Protein AF-A0A8C1LGS7-F1 (afdb_monomer)

Mean predicted aligned error: 5.49 Å

Sequence (242 aa):
GRIIYFSNRLSDCSITEEGYKALSSALRSNPSHLIELDLTGNDPGPSGLKQLSDLLQDPNCQLKTLRFLGPAADEGCQYVTGIVGKNPLLLRELNLRGRKLGDTGVNQFAALLQDKHCTLNTLSLCECSITEKQCLILTSALKSNPSHLRELNLSCNELLGDSGVKNLSDLLMNTQFKLEKLHLCGCSITEKQCLILTSALKSSPSHLRELNLSWNKLLGDSGVNYLCDILKDSHCKLERLR

Secondary structure (DSSP, 8-state):
-------EE-TTS---HHHHHHHHHHHHHS--S--EEE-TTS--HHHHHHHHHHHHT-TT---SEEE-S-HHHHHHHHHHHHHHSS-GGG-SEEE-TT---HHHHHHHHHHHHHSTT---SEEE-TTS---HHHHHHHHHHHHHS-SS--EEE-TT-TT-HHHHHHHHHHHHT-TT----EEE-TTS---HHHHHHHHHHHHHTT----EEE-TT-TT-HHHHHHHHHHHHTSTT---SEE-

Radius of gyration: 21.36 Å; Cα contacts (8 Å, |Δi|>4): 475; chains: 1; bounding box: 46×45×68 Å

Organism: Cyprinus carpio (NCBI:txid7962)

Solvent-accessible surface area (backbone atoms only — not comparable to full-atom values): 12245 Å² total; per-residue (Å²): 130,87,80,76,79,72,75,50,66,52,47,64,62,77,40,38,31,69,51,35,39,51,50,38,52,51,46,67,76,41,67,45,93,52,39,53,40,33,38,28,77,40,42,38,53,77,65,12,43,47,44,44,55,56,42,76,70,36,90,71,48,55,60,78,41,79,40,52,57,58,73,59,27,42,53,8,43,52,55,49,20,73,75,70,77,46,68,60,66,80,36,49,63,48,77,46,59,63,43,77,48,58,73,68,43,46,52,27,44,22,35,25,42,38,32,86,71,46,55,39,30,32,42,31,46,25,42,22,69,44,32,32,72,52,38,43,50,45,39,53,16,42,65,70,39,25,79,44,40,31,34,42,30,44,21,44,15,59,47,24,57,69,67,15,46,47,39,51,21,58,40,52,45,34,88,64,33,51,38,29,32,43,33,40,30,35,21,62,43,31,35,71,48,40,48,49,42,44,51,27,55,69,74,29,91,47,53,38,27,32,45,30,52,39,75,25,85,49,22,60,70,66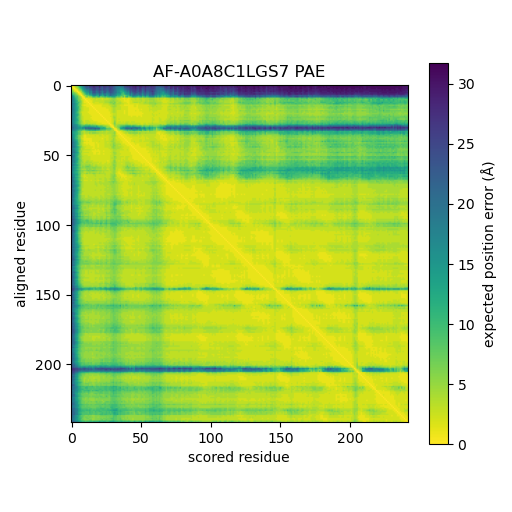,22,51,50,44,50,50,56,42,70,69,37,90,80,55,53,66,80,43,79,71

Nearest PDB structures (foldseek):
  4im6-assembly1_A  TM=9.070E-01  e=1.232E-08  Homo sapiens
  8ej4-assembly1_C  TM=6.583E-01  e=3.422E-09  Homo sapiens
  8sxn-assembly1_D  TM=6.252E-01  e=4.319E-09  Homo sapiens
  7pzc-assembly1_B  TM=6.553E-01  e=1.693E-07  Homo sapiens
  7pzc-assembly1_H  TM=6.553E-01  e=1.693E-07  Homo sapiens

pLDDT: mean 90.81, std 11.49, range [29.02, 98.75]

Structure (mmCIF, N/CA/C/O backbone):
data_AF-A0A8C1LGS7-F1
#
_entry.id   AF-A0A8C1LGS7-F1
#
loop_
_atom_site.group_PDB
_atom_site.id
_atom_site.type_symbol
_atom_site.label_atom_id
_atom_site.label_alt_id
_atom_site.label_comp_id
_atom_site.label_asym_id
_atom_site.label_entity_id
_atom_site.label_seq_id
_atom_site.pdbx_PDB_ins_code
_atom_site.Cartn_x
_atom_site.Cartn_y
_atom_site.Cartn_z
_atom_site.occupancy
_atom_site.B_iso_or_equiv
_atom_site.auth_seq_id
_atom_site.auth_comp_id
_atom_site.auth_asym_id
_atom_site.auth_atom_id
_atom_site.pdbx_PDB_model_num
ATOM 1 N N . GLY A 1 1 ? -16.717 24.439 41.606 1.00 35.16 1 GLY A N 1
ATOM 2 C CA . GLY A 1 1 ? -16.777 22.966 41.615 1.00 35.16 1 GLY A CA 1
ATOM 3 C C . GLY A 1 1 ? -15.565 22.439 40.886 1.00 35.16 1 GLY A C 1
ATOM 4 O O . GLY A 1 1 ? -15.268 22.946 39.814 1.00 35.16 1 GLY A O 1
ATOM 5 N N . ARG A 1 2 ? -14.818 21.505 41.484 1.00 29.02 2 ARG A N 1
ATOM 6 C CA . ARG A 1 2 ? -13.679 20.860 40.817 1.00 29.02 2 ARG A CA 1
ATOM 7 C C . ARG A 1 2 ? -14.221 20.016 39.664 1.00 29.02 2 ARG A C 1
ATOM 9 O O . ARG A 1 2 ? -14.885 19.017 39.914 1.00 29.02 2 ARG A O 1
ATOM 16 N N . ILE A 1 3 ? -13.956 20.428 38.428 1.00 33.25 3 ILE A N 1
ATOM 17 C CA . ILE A 1 3 ? -14.076 19.543 37.269 1.00 33.25 3 ILE A CA 1
ATOM 18 C C . ILE A 1 3 ? -12.948 18.526 37.434 1.00 33.25 3 ILE A C 1
ATOM 20 O O . ILE A 1 3 ? -11.780 18.837 37.211 1.00 33.25 3 ILE A O 1
ATOM 24 N N . ILE A 1 4 ? -13.282 17.345 37.948 1.00 33.09 4 ILE A N 1
ATOM 25 C CA . ILE A 1 4 ? -12.370 16.207 37.930 1.00 33.09 4 ILE A CA 1
ATOM 26 C C . ILE A 1 4 ? -12.349 15.746 36.476 1.00 33.09 4 ILE A C 1
ATOM 28 O O . ILE A 1 4 ? -13.318 15.164 35.993 1.00 33.09 4 ILE A O 1
ATOM 32 N N . TYR A 1 5 ? -11.267 16.053 35.765 1.00 34.47 5 TYR A N 1
ATOM 33 C CA . TYR A 1 5 ? -10.966 15.427 34.486 1.00 34.47 5 TYR A CA 1
ATOM 34 C C . TYR A 1 5 ? -10.680 13.949 34.764 1.00 34.47 5 TYR A C 1
ATOM 36 O O . TYR A 1 5 ? -9.538 13.564 35.012 1.00 34.47 5 TYR A O 1
ATOM 44 N N . PHE A 1 6 ? -11.711 13.105 34.755 1.00 42.31 6 PHE A N 1
ATOM 45 C CA . PHE A 1 6 ? -11.503 11.691 34.473 1.00 42.31 6 PHE A CA 1
ATOM 46 C C . PHE A 1 6 ? -11.071 11.613 33.011 1.00 42.31 6 PHE A C 1
ATOM 48 O O . PHE A 1 6 ? -11.884 11.464 32.105 1.00 42.31 6 PHE A O 1
ATOM 55 N N . SER A 1 7 ? -9.773 11.783 32.774 1.00 47.31 7 SER A N 1
ATOM 56 C CA . SER A 1 7 ? -9.132 11.299 31.561 1.00 47.31 7 SER A CA 1
ATOM 57 C C . SER A 1 7 ? -9.313 9.780 31.597 1.00 47.31 7 SER A C 1
ATOM 59 O O . SER A 1 7 ? -8.506 9.079 32.210 1.00 47.31 7 SER A O 1
ATOM 61 N N . ASN A 1 8 ? -10.412 9.279 31.023 1.00 61.41 8 ASN A N 1
ATOM 62 C CA . ASN A 1 8 ? -10.674 7.852 30.853 1.00 61.41 8 ASN A CA 1
ATOM 63 C C . ASN A 1 8 ? -9.717 7.327 29.780 1.00 61.41 8 ASN A C 1
ATOM 65 O O . ASN A 1 8 ? -10.073 7.132 28.620 1.00 61.41 8 ASN A O 1
ATOM 69 N N . ARG A 1 9 ? -8.454 7.191 30.184 1.00 74.56 9 ARG A N 1
ATOM 70 C CA . ARG A 1 9 ? -7.404 6.535 29.421 1.00 74.56 9 ARG A CA 1
ATOM 71 C C . ARG A 1 9 ? -7.560 5.053 29.654 1.00 74.56 9 ARG A C 1
ATOM 73 O O . ARG A 1 9 ? -7.211 4.542 30.712 1.00 74.56 9 ARG A O 1
ATOM 80 N N . LEU A 1 10 ? -8.101 4.394 28.648 1.00 88.12 10 LEU A N 1
ATOM 81 C CA . LEU A 1 10 ? -8.062 2.952 28.512 1.00 88.12 10 LEU A CA 1
ATOM 82 C C . LEU A 1 10 ? -6.993 2.565 27.476 1.00 88.12 10 LEU A C 1
ATOM 84 O O . LEU A 1 10 ? -7.127 1.553 26.792 1.00 88.12 10 LEU A O 1
ATOM 88 N N . SER A 1 11 ? -5.942 3.379 27.334 1.00 88.81 11 SER A N 1
ATOM 89 C CA . SER A 1 11 ? -4.820 3.118 26.434 1.00 88.81 11 SER A CA 1
ATOM 90 C C . SER A 1 11 ? -4.038 1.888 26.890 1.00 88.81 11 SER A C 1
ATOM 92 O O . SER A 1 11 ? -3.870 1.681 28.092 1.00 88.81 11 SER A O 1
ATOM 94 N N . ASP A 1 12 ? -3.574 1.078 25.939 1.00 89.69 12 ASP A N 1
ATOM 95 C CA . ASP A 1 12 ? -2.772 -0.131 26.187 1.00 89.69 12 ASP A CA 1
ATOM 96 C C . ASP A 1 12 ? -3.419 -1.121 27.184 1.00 89.69 12 ASP A C 1
ATOM 98 O O . ASP A 1 12 ? -2.746 -1.882 27.878 1.00 89.69 12 ASP A O 1
ATOM 102 N N . CYS A 1 13 ? -4.754 -1.147 27.249 1.00 92.88 13 CYS A N 1
ATOM 103 C CA . CYS A 1 13 ? -5.520 -1.986 28.176 1.00 92.88 13 CYS A CA 1
ATOM 104 C C . CYS A 1 13 ? -5.867 -3.373 27.609 1.00 92.88 13 CYS A C 1
ATOM 106 O O . CYS A 1 13 ? -6.723 -4.065 28.158 1.00 92.88 13 CYS A O 1
ATOM 108 N N . SER A 1 14 ? -5.225 -3.792 26.512 1.00 92.06 14 SER A N 1
ATOM 109 C CA . SER A 1 14 ? -5.524 -5.049 25.801 1.00 92.06 14 SER A CA 1
ATOM 110 C C . SER A 1 14 ? -6.998 -5.191 25.392 1.00 92.06 14 SER A C 1
ATOM 112 O O . SER A 1 14 ? -7.545 -6.293 25.351 1.00 92.06 14 SER A O 1
ATOM 114 N N . ILE A 1 15 ? -7.659 -4.070 25.092 1.00 92.81 15 ILE A N 1
ATOM 115 C CA . ILE A 1 15 ? -9.050 -4.059 24.638 1.00 92.81 15 ILE A CA 1
ATOM 116 C C . ILE A 1 15 ? -9.096 -4.622 23.219 1.00 92.81 15 ILE A C 1
ATOM 118 O O . ILE A 1 15 ? -8.421 -4.126 22.316 1.00 92.81 15 ILE A O 1
ATOM 122 N N . THR A 1 16 ? -9.900 -5.663 23.039 1.00 94.25 16 THR A N 1
ATOM 123 C CA . THR A 1 16 ? -10.129 -6.323 21.753 1.00 94.25 16 THR A CA 1
ATOM 124 C C . THR A 1 16 ? -11.386 -5.784 21.075 1.00 94.25 16 THR A C 1
ATOM 126 O O . THR A 1 16 ? -12.134 -4.990 21.652 1.00 94.25 16 THR A O 1
ATOM 129 N N . GLU A 1 17 ? -11.671 -6.282 19.872 1.00 95.25 17 GLU A N 1
ATOM 130 C CA . GLU A 1 17 ? -12.875 -5.963 19.107 1.00 95.25 17 GLU A CA 1
ATOM 131 C C . GLU A 1 17 ? -14.168 -6.013 19.944 1.00 95.25 17 GLU A C 1
ATOM 133 O O . GLU A 1 17 ? -14.991 -5.102 19.860 1.00 95.25 17 GLU A O 1
ATOM 138 N N . GLU A 1 18 ? -14.330 -7.020 20.807 1.00 96.62 18 GLU A N 1
ATOM 139 C CA . GLU A 1 18 ? -15.509 -7.151 21.676 1.00 96.62 18 GLU A CA 1
ATOM 140 C C . GLU A 1 18 ? -15.616 -6.022 22.708 1.00 96.62 18 GLU A C 1
ATOM 142 O O . GLU A 1 18 ? -16.707 -5.517 22.974 1.00 96.62 18 GLU A O 1
ATOM 147 N N . GLY A 1 19 ? -14.484 -5.562 23.244 1.00 94.94 19 GLY A N 1
ATOM 148 C CA . GLY A 1 19 ? -14.456 -4.422 24.155 1.00 94.94 19 GLY A CA 1
ATOM 149 C C . GLY A 1 19 ? -14.851 -3.117 23.460 1.00 94.94 19 GLY A C 1
ATOM 150 O O . GLY A 1 19 ? -15.631 -2.341 24.010 1.00 94.94 19 GLY A O 1
ATOM 151 N N . TYR A 1 20 ? -14.403 -2.904 22.220 1.00 93.19 20 TYR A N 1
ATOM 152 C CA . TYR A 1 20 ? -14.820 -1.750 21.415 1.00 93.19 20 TYR A CA 1
ATOM 153 C C . TYR A 1 20 ? -16.313 -1.777 21.067 1.00 93.19 20 TYR A C 1
ATOM 155 O O . TYR A 1 20 ? -16.967 -0.730 21.105 1.00 93.19 20 TYR A O 1
ATOM 163 N N . LYS A 1 21 ? -16.876 -2.957 20.777 1.00 94.81 21 LYS A N 1
ATOM 164 C CA . LYS A 1 21 ? -18.326 -3.128 20.587 1.00 94.81 21 LYS A CA 1
ATOM 165 C C . LYS A 1 21 ? -19.101 -2.796 21.858 1.00 94.81 21 LYS A C 1
ATOM 167 O O . LYS A 1 21 ? -20.058 -2.027 21.813 1.00 94.81 21 LYS A O 1
ATOM 172 N N . ALA A 1 22 ? -18.667 -3.334 22.998 1.00 94.00 22 ALA A N 1
ATOM 173 C CA . ALA A 1 22 ? -19.299 -3.080 24.288 1.00 94.00 22 ALA A CA 1
ATOM 174 C C . ALA A 1 22 ? -19.264 -1.585 24.650 1.00 94.00 22 ALA A C 1
ATOM 176 O O . ALA A 1 22 ? -20.296 -1.022 25.018 1.00 94.00 22 ALA A O 1
ATOM 177 N N . LEU A 1 23 ? -18.113 -0.925 24.466 1.00 90.94 23 LEU A N 1
ATOM 178 C CA . LEU A 1 23 ? -17.965 0.522 24.648 1.00 90.94 23 LEU A CA 1
ATOM 179 C C . LEU A 1 23 ? -18.903 1.302 23.722 1.00 90.94 23 LEU A C 1
ATOM 181 O O . LEU A 1 23 ? -19.638 2.167 24.189 1.00 90.94 23 LEU A O 1
ATOM 185 N N . SER A 1 24 ? -18.935 0.965 22.431 1.00 90.31 24 SER A N 1
ATOM 186 C CA . SER A 1 24 ? -19.812 1.630 21.460 1.00 90.31 24 SER A CA 1
ATOM 187 C C . SER A 1 24 ? -21.289 1.480 21.832 1.00 90.31 24 SER A C 1
ATOM 189 O O . SER A 1 24 ? -22.037 2.456 21.807 1.00 90.31 24 SER A O 1
ATOM 191 N N . SER A 1 25 ? -21.711 0.281 22.244 1.00 90.25 25 SER A N 1
ATOM 192 C CA . SER A 1 25 ? -23.077 0.018 22.708 1.00 90.25 25 SER A CA 1
ATOM 193 C C . SER A 1 25 ? -23.419 0.813 23.972 1.00 90.25 25 SER A C 1
ATOM 195 O O . SER A 1 25 ? -24.505 1.390 24.060 1.00 90.25 25 SER A O 1
ATOM 197 N N . ALA A 1 26 ? -22.503 0.875 24.943 1.00 89.06 26 ALA A N 1
ATOM 198 C CA . ALA A 1 26 ? -22.700 1.622 26.183 1.00 89.06 26 ALA A CA 1
ATOM 199 C C . ALA A 1 26 ? -22.840 3.131 25.923 1.00 89.06 26 ALA A C 1
ATOM 201 O O . ALA A 1 26 ? -23.747 3.764 26.463 1.00 89.06 26 ALA A O 1
ATOM 202 N N . LEU A 1 27 ? -21.994 3.683 25.047 1.00 86.12 27 LEU A N 1
ATOM 203 C CA . LEU A 1 27 ? -21.990 5.103 24.683 1.00 86.12 27 LEU A CA 1
ATOM 204 C C . LEU A 1 27 ? -23.229 5.525 23.881 1.00 86.12 27 LEU A C 1
ATOM 206 O O . LEU A 1 27 ? -23.642 6.677 23.980 1.00 86.12 27 LEU A O 1
ATOM 210 N N . ARG A 1 28 ? -23.849 4.607 23.125 1.00 85.31 28 ARG A N 1
ATOM 211 C CA . ARG A 1 28 ? -25.160 4.847 22.492 1.00 85.31 28 ARG A CA 1
ATOM 212 C C . ARG A 1 28 ? -26.321 4.767 23.474 1.00 85.31 28 ARG A C 1
ATOM 214 O O . ARG A 1 28 ? -27.261 5.546 23.375 1.00 85.31 28 ARG A O 1
ATOM 221 N N . SER A 1 29 ? -26.283 3.791 24.381 1.00 82.31 29 SER A N 1
ATOM 222 C CA . SER A 1 29 ? -27.421 3.473 25.260 1.00 82.31 29 SER A CA 1
ATOM 223 C C . SER A 1 29 ? -27.668 4.546 26.316 1.00 82.31 29 SER A C 1
ATOM 225 O O . SER A 1 29 ? -28.793 4.720 26.777 1.00 82.31 29 SER A O 1
ATOM 227 N N . ASN A 1 30 ? -26.620 5.264 26.707 1.00 72.06 30 ASN A N 1
ATOM 228 C CA . ASN A 1 30 ? -26.715 6.406 27.594 1.00 72.06 30 ASN A CA 1
ATOM 229 C C . ASN A 1 30 ? -25.831 7.510 27.005 1.00 72.06 30 ASN A C 1
ATOM 231 O O . ASN A 1 30 ? -24.627 7.257 26.902 1.00 72.06 30 ASN A O 1
ATOM 235 N N . PRO A 1 31 ? -26.370 8.686 26.611 1.00 63.50 31 PRO A N 1
ATOM 236 C CA . PRO A 1 31 ? -25.564 9.822 26.173 1.00 63.50 31 PRO A CA 1
ATOM 237 C C . PRO A 1 31 ? -24.683 10.258 27.342 1.00 63.50 31 PRO A C 1
ATOM 239 O O . PRO A 1 31 ? -25.053 11.065 28.193 1.00 63.50 31 PRO A O 1
ATOM 242 N N . SER A 1 32 ? -23.533 9.603 27.437 1.00 63.28 32 SER A N 1
ATOM 243 C CA . SER A 1 32 ? -22.679 9.678 28.604 1.00 63.28 32 SER A CA 1
ATOM 244 C C . SER A 1 32 ? -22.144 11.099 28.747 1.00 63.28 32 SER A C 1
ATOM 246 O O . SER A 1 32 ? -21.927 11.792 27.755 1.00 63.28 32 SER A O 1
ATOM 248 N N . HIS A 1 33 ? -21.824 11.515 29.970 1.00 73.12 33 HIS A N 1
ATOM 249 C CA . HIS A 1 33 ? -21.028 12.727 30.192 1.00 73.12 33 HIS A CA 1
ATOM 250 C C . HIS A 1 33 ? -19.572 12.578 29.706 1.00 73.12 33 HIS A C 1
ATOM 252 O O . HIS A 1 33 ? -18.744 13.448 29.979 1.00 73.12 33 HIS A O 1
ATOM 258 N N . LEU A 1 34 ? -19.231 11.468 29.038 1.00 80.69 34 LEU A N 1
ATOM 259 C CA . LEU A 1 34 ? -17.906 11.233 28.500 1.00 80.69 34 LEU A CA 1
ATOM 260 C C . LEU A 1 34 ? -17.692 12.121 27.280 1.00 80.69 34 LEU A C 1
ATOM 262 O O . LEU A 1 34 ? -18.327 11.956 26.243 1.00 80.69 34 LEU A O 1
ATOM 266 N N . ILE A 1 35 ? -16.771 13.063 27.430 1.00 82.19 35 ILE A N 1
ATOM 267 C CA . ILE A 1 35 ? -16.386 13.998 26.373 1.00 82.19 35 ILE A CA 1
ATOM 268 C C . ILE A 1 35 ? -15.106 13.516 25.683 1.00 82.19 35 ILE A C 1
ATOM 270 O O . ILE A 1 35 ? -14.927 13.749 24.488 1.00 82.19 35 ILE A O 1
ATOM 274 N N . GLU A 1 36 ? -14.233 12.830 26.423 1.00 86.88 36 GLU A N 1
ATOM 275 C CA . GLU A 1 36 ? -12.931 12.370 25.948 1.00 86.88 36 GLU A CA 1
ATOM 276 C C . GLU A 1 36 ? -12.704 10.900 26.300 1.00 86.88 36 GLU A C 1
ATOM 278 O O . GLU A 1 36 ? -12.923 10.488 27.442 1.00 86.88 36 GLU A O 1
ATOM 283 N N . LEU A 1 37 ? -12.240 10.121 25.325 1.00 88.56 37 LEU A N 1
ATOM 284 C CA . LEU A 1 37 ? -11.884 8.715 25.485 1.00 88.56 37 LEU A CA 1
ATOM 285 C C . LEU A 1 37 ? -10.602 8.411 24.708 1.00 88.56 37 LEU A C 1
ATOM 287 O O . LEU A 1 37 ? -10.496 8.705 23.517 1.00 88.56 37 LEU A O 1
ATOM 291 N N . ASP A 1 38 ? -9.634 7.808 25.390 1.00 90.50 38 ASP A N 1
ATOM 292 C CA . ASP A 1 38 ? -8.374 7.375 24.793 1.00 90.50 38 ASP A CA 1
ATOM 293 C C . ASP A 1 38 ? -8.268 5.847 24.864 1.00 90.50 38 ASP A C 1
ATOM 295 O O . ASP A 1 38 ? -8.205 5.264 25.946 1.00 90.50 38 ASP A O 1
ATOM 299 N N . LEU A 1 39 ? -8.295 5.221 23.690 1.00 91.69 39 LEU A N 1
ATOM 300 C CA . LEU A 1 39 ? -8.204 3.788 23.414 1.00 91.69 39 LEU A CA 1
ATOM 301 C C . LEU A 1 39 ? -6.933 3.449 22.621 1.00 91.69 39 LEU A C 1
ATOM 303 O O . LEU A 1 39 ? -6.846 2.359 22.050 1.00 91.69 39 LEU A O 1
ATOM 307 N N . THR A 1 40 ? -5.953 4.354 22.552 1.00 91.56 40 THR A N 1
ATOM 308 C CA . THR A 1 40 ? -4.696 4.102 21.831 1.00 91.56 40 THR A CA 1
ATOM 309 C C . THR A 1 40 ? -3.991 2.834 22.323 1.00 91.56 40 THR A C 1
ATOM 311 O O . THR A 1 40 ? -4.150 2.412 23.465 1.00 91.56 40 THR A O 1
ATOM 314 N N . GLY A 1 41 ? -3.265 2.154 21.433 1.00 88.94 41 GLY A N 1
ATOM 315 C CA . GLY A 1 41 ? -2.540 0.921 21.775 1.00 88.94 41 GLY A CA 1
ATOM 316 C C . GLY A 1 41 ? -3.390 -0.358 21.818 1.00 88.94 41 GLY A C 1
ATOM 317 O O . GLY A 1 41 ? -2.846 -1.461 21.810 1.00 88.94 41 GLY A O 1
ATOM 318 N N . ASN A 1 42 ? -4.718 -0.253 21.761 1.00 92.50 42 ASN A N 1
ATOM 319 C CA . ASN A 1 42 ? -5.614 -1.414 21.733 1.00 92.50 42 ASN A CA 1
ATOM 320 C C . ASN A 1 42 ? -5.854 -1.948 20.304 1.00 92.50 42 ASN A C 1
ATOM 322 O O . ASN A 1 42 ? -5.176 -1.538 19.357 1.00 92.50 42 ASN A O 1
ATOM 326 N N . ASP A 1 43 ? -6.790 -2.891 20.138 1.00 91.12 43 ASP A N 1
ATOM 327 C CA . ASP A 1 43 ? -7.207 -3.397 18.827 1.00 91.12 43 ASP A CA 1
ATOM 328 C C . ASP A 1 43 ? -8.737 -3.391 18.662 1.00 91.12 43 ASP A C 1
ATOM 330 O O . ASP A 1 43 ? -9.421 -4.231 19.250 1.00 91.12 43 ASP A O 1
ATOM 334 N N . PRO A 1 44 ? -9.299 -2.459 17.867 1.00 91.81 44 PRO A N 1
ATOM 335 C CA . PRO A 1 44 ? -10.732 -2.390 17.629 1.00 91.81 44 PRO A CA 1
ATOM 336 C C . PRO A 1 44 ? -11.265 -3.523 16.758 1.00 91.81 44 PRO A C 1
ATOM 338 O O . PRO A 1 44 ? -12.480 -3.720 16.732 1.00 91.81 44 PRO A O 1
ATOM 341 N N . GLY A 1 45 ? -10.406 -4.231 16.017 1.00 90.62 45 GLY A N 1
ATOM 342 C CA . GLY A 1 45 ? -10.831 -5.128 14.948 1.00 90.62 45 GLY A CA 1
ATOM 343 C C . GLY A 1 45 ? -11.735 -4.448 13.899 1.00 90.62 45 GLY A C 1
ATOM 344 O O . GLY A 1 45 ? -12.112 -3.277 14.025 1.00 90.62 45 GLY A O 1
ATOM 345 N N . PRO A 1 46 ? -12.113 -5.147 12.815 1.00 88.88 46 PRO A N 1
ATOM 346 C CA . PRO A 1 46 ? -12.891 -4.534 11.740 1.00 88.88 46 PRO A CA 1
ATOM 347 C C . PRO A 1 46 ? -14.275 -4.062 12.189 1.00 88.88 46 PRO A C 1
ATOM 349 O O . PRO A 1 46 ? -14.733 -2.991 11.787 1.00 88.88 46 PRO A O 1
ATOM 352 N N . SER A 1 47 ? -14.968 -4.854 13.012 1.00 92.12 47 SER A N 1
ATOM 353 C CA . SER A 1 47 ? -16.353 -4.535 13.354 1.00 92.12 47 SER A CA 1
ATOM 354 C C . SER A 1 47 ? -16.482 -3.631 14.585 1.00 92.12 47 SER A C 1
ATOM 356 O O . SER A 1 47 ? -17.391 -2.801 14.613 1.00 92.12 47 SER A O 1
ATOM 358 N N . GLY A 1 48 ? -15.545 -3.690 15.540 1.00 93.56 48 GLY A N 1
ATOM 359 C CA . GLY A 1 48 ? -15.459 -2.705 16.620 1.00 93.56 48 GLY A CA 1
ATOM 360 C C . GLY A 1 48 ? -15.100 -1.321 16.077 1.00 93.56 48 GLY A C 1
ATOM 361 O O . GLY A 1 48 ? -15.757 -0.345 16.430 1.00 93.56 48 GLY A O 1
ATOM 362 N N . LEU A 1 49 ? -14.167 -1.238 15.119 1.00 90.69 49 LEU A N 1
ATOM 363 C CA . LEU A 1 49 ? -13.851 0.007 14.410 1.00 90.69 49 LEU A CA 1
ATOM 364 C C . LEU A 1 49 ? -15.069 0.571 13.667 1.00 90.69 49 LEU A C 1
ATOM 366 O O . LEU A 1 49 ? -15.308 1.777 13.700 1.00 90.69 49 LEU A O 1
ATOM 370 N N . LYS A 1 50 ? -15.859 -0.291 13.015 1.00 91.06 50 LYS A N 1
ATOM 371 C CA . LYS A 1 50 ? -17.100 0.130 12.357 1.00 91.06 50 LYS A CA 1
ATOM 372 C C . LYS A 1 50 ? -18.091 0.719 13.361 1.00 91.06 50 LYS A C 1
ATOM 374 O O . LYS A 1 50 ? -18.561 1.828 13.144 1.00 91.06 50 LYS A O 1
ATOM 379 N N . GLN A 1 51 ? -18.370 0.025 14.466 1.00 92.06 51 GLN A N 1
ATOM 380 C CA . GLN A 1 51 ? -19.305 0.527 15.480 1.00 92.06 51 GLN A CA 1
ATOM 381 C C . GLN A 1 51 ? -18.848 1.850 16.097 1.00 92.06 51 GLN A C 1
ATOM 383 O O . GLN A 1 51 ? -19.680 2.727 16.338 1.00 92.06 51 GLN A O 1
ATOM 388 N N . LEU A 1 52 ? -17.538 1.996 16.299 1.00 88.31 52 LEU A N 1
ATOM 389 C CA . LEU A 1 52 ? -16.907 3.212 16.790 1.00 88.31 52 LEU A CA 1
ATOM 390 C C . LEU A 1 52 ? -17.042 4.363 15.782 1.00 88.31 52 LEU A C 1
ATOM 392 O O . LEU A 1 52 ? -17.422 5.473 16.146 1.00 88.31 52 LEU A O 1
ATOM 396 N N . SER A 1 53 ? -16.797 4.092 14.499 1.00 87.06 53 SER A N 1
ATOM 397 C CA . SER A 1 53 ? -16.988 5.065 13.421 1.00 87.06 53 SER A CA 1
ATOM 398 C C . SER A 1 53 ? -18.455 5.483 13.302 1.00 87.06 53 SER A C 1
ATOM 400 O O . SER A 1 53 ? -18.741 6.670 13.184 1.00 87.06 53 SER A O 1
ATOM 402 N N . ASP A 1 54 ? -19.387 4.532 13.381 1.00 88.50 54 ASP A N 1
ATOM 403 C CA . ASP A 1 54 ? -20.827 4.795 13.355 1.00 88.50 54 ASP A CA 1
ATOM 404 C C . ASP A 1 54 ? -21.279 5.579 14.602 1.00 88.50 54 ASP A C 1
ATOM 406 O O . ASP A 1 54 ? -22.311 6.244 14.569 1.00 88.50 54 ASP A O 1
ATOM 410 N N . LEU A 1 55 ? -20.581 5.446 15.738 1.00 87.81 55 LEU A N 1
ATOM 411 C CA . LEU A 1 55 ? -20.879 6.185 16.969 1.00 87.81 55 LEU A CA 1
ATOM 412 C C . LEU A 1 55 ? -20.485 7.656 16.807 1.00 87.81 55 LEU A C 1
ATOM 414 O O . LEU A 1 55 ? -21.230 8.531 17.227 1.00 87.81 55 LEU A O 1
ATOM 418 N N . LEU A 1 56 ? -19.349 7.937 16.163 1.00 82.50 56 LEU A N 1
ATOM 419 C CA . LEU A 1 56 ? -18.903 9.307 15.882 1.00 82.50 56 LEU A CA 1
ATOM 420 C C . LEU A 1 56 ? -19.808 10.056 14.894 1.00 82.50 56 LEU A C 1
ATOM 422 O O . LEU A 1 56 ? -19.796 11.282 14.868 1.00 82.50 56 LEU A O 1
ATOM 426 N N . GLN A 1 57 ? -20.570 9.332 14.071 1.00 84.19 57 GLN A N 1
ATOM 427 C CA . GLN A 1 57 ? -21.563 9.919 13.165 1.00 84.19 57 GLN A CA 1
ATOM 428 C C . GLN A 1 57 ? -22.948 10.073 13.817 1.00 84.19 57 GLN A C 1
ATOM 430 O O . GLN A 1 57 ? -23.845 10.657 13.212 1.00 84.19 57 GLN A O 1
ATOM 435 N N . ASP A 1 58 ? -23.151 9.534 15.024 1.00 85.69 58 ASP A N 1
ATOM 436 C CA . ASP A 1 58 ? -24.427 9.616 15.729 1.00 85.69 58 ASP A CA 1
ATOM 437 C C . ASP A 1 58 ? -24.610 11.028 16.312 1.00 85.69 58 ASP A C 1
ATOM 439 O O . ASP A 1 58 ? -23.796 11.451 17.138 1.00 85.69 58 ASP A O 1
ATOM 443 N N . PRO A 1 59 ? -25.672 11.767 15.942 1.00 85.56 59 PRO A N 1
ATOM 444 C CA . PRO A 1 59 ? -25.895 13.125 16.438 1.00 85.56 59 PRO A CA 1
ATOM 445 C C . PRO A 1 59 ? -26.138 13.188 17.953 1.00 85.56 59 PRO A C 1
ATOM 447 O O . PRO A 1 59 ? -26.014 14.258 18.544 1.00 85.56 59 PRO A O 1
ATOM 450 N N . ASN A 1 60 ? -26.479 12.064 18.592 1.00 83.25 60 ASN A N 1
ATOM 451 C CA . ASN A 1 60 ? -26.663 11.999 20.041 1.00 83.25 60 ASN A CA 1
ATOM 452 C C . ASN A 1 60 ? -25.350 11.746 20.797 1.00 83.25 60 ASN A C 1
ATOM 454 O O . ASN A 1 60 ? -25.318 11.861 22.027 1.00 83.25 60 ASN A O 1
ATOM 458 N N . CYS A 1 61 ? -24.270 11.409 20.087 1.00 83.69 61 CYS A N 1
ATOM 459 C CA . CYS A 1 61 ? -22.970 11.155 20.685 1.00 83.69 61 CYS A CA 1
ATOM 460 C C . CYS A 1 61 ? -22.380 12.444 21.276 1.00 83.69 61 CYS A C 1
ATOM 462 O O . CYS A 1 61 ? -22.213 13.447 20.588 1.00 83.69 61 CYS A O 1
ATOM 464 N N . GLN A 1 62 ? -22.054 12.411 22.571 1.00 82.81 62 GLN A N 1
ATOM 465 C CA . GLN A 1 62 ? -21.484 13.555 23.301 1.00 82.81 62 GLN A CA 1
ATOM 466 C C . GLN A 1 62 ? -19.945 13.574 23.294 1.00 82.81 62 GLN A C 1
ATOM 468 O O . GLN A 1 62 ? -19.337 14.544 23.758 1.00 82.81 62 GLN A O 1
ATOM 473 N N . LEU A 1 63 ? -19.307 12.515 22.780 1.00 84.19 63 LEU A N 1
ATOM 474 C CA . LEU A 1 63 ? -17.853 12.437 22.669 1.00 84.19 63 LEU A CA 1
ATOM 475 C C . LEU A 1 63 ? -17.344 13.494 21.694 1.00 84.19 63 LEU A C 1
ATOM 477 O O . LEU A 1 63 ? -17.701 13.504 20.520 1.00 84.19 63 LEU A O 1
ATOM 481 N N . LYS A 1 64 ? -16.458 14.356 22.189 1.00 79.81 64 LYS A N 1
ATOM 482 C CA . LYS A 1 64 ? -15.745 15.349 21.380 1.00 79.81 64 LYS A CA 1
ATOM 483 C C . LYS A 1 64 ? -14.376 14.848 20.946 1.00 79.81 64 LYS A C 1
ATOM 485 O O . LYS A 1 64 ? -13.930 15.176 19.853 1.00 79.81 64 LYS A O 1
ATOM 490 N N . THR A 1 65 ? -13.727 14.054 21.795 1.00 81.75 65 THR A N 1
ATOM 491 C CA . THR A 1 65 ? -12.380 13.538 21.550 1.00 81.75 65 THR A CA 1
ATOM 492 C C . THR A 1 65 ? -12.376 12.027 21.709 1.00 81.75 65 THR A C 1
ATOM 494 O O . THR A 1 65 ? -12.595 11.513 22.802 1.00 81.75 65 THR A O 1
ATOM 497 N N . LEU A 1 66 ? -12.063 11.310 20.637 1.00 84.81 66 LEU A N 1
ATOM 498 C CA . LEU A 1 66 ? -11.826 9.874 20.672 1.00 84.81 66 LEU A CA 1
ATOM 499 C C . LEU A 1 66 ? -10.481 9.584 20.017 1.00 84.81 66 LEU A C 1
ATOM 501 O O . LEU A 1 66 ? -10.285 9.903 18.848 1.00 84.81 66 LEU A O 1
ATOM 505 N N . ARG A 1 67 ? -9.561 8.975 20.764 1.00 88.25 67 ARG A N 1
ATOM 506 C CA . ARG A 1 67 ? -8.244 8.580 20.254 1.00 88.25 67 ARG A CA 1
ATOM 507 C C . ARG A 1 67 ? -8.148 7.068 20.256 1.00 88.25 67 ARG A C 1
ATOM 509 O O . ARG A 1 67 ? -8.419 6.444 21.268 1.00 88.25 67 ARG A O 1
ATOM 516 N N . PHE A 1 68 ? -7.765 6.481 19.136 1.00 89.69 68 PHE A N 1
ATOM 517 C CA . PHE A 1 68 ? -7.407 5.058 19.061 1.00 89.69 68 PHE A CA 1
ATOM 518 C C . PHE A 1 68 ? -6.210 4.818 18.131 1.00 89.69 68 PHE A C 1
ATOM 520 O O . PHE A 1 68 ? -5.501 3.831 18.292 1.00 89.69 68 PHE A O 1
ATOM 527 N N . LEU A 1 69 ? -5.933 5.764 17.228 1.00 91.81 69 LEU A N 1
ATOM 528 C CA . LEU A 1 69 ? -4.705 5.853 16.441 1.00 91.81 69 LEU A CA 1
ATOM 529 C C . LEU A 1 69 ? -3.647 6.694 17.159 1.00 91.81 69 LEU A C 1
ATOM 531 O O . LEU A 1 69 ? -3.973 7.598 17.935 1.00 91.81 69 LEU A O 1
ATOM 535 N N . GLY A 1 70 ? -2.374 6.448 16.843 1.00 91.38 70 GLY A N 1
ATOM 536 C CA . GLY A 1 70 ? -1.305 7.380 17.204 1.00 91.38 70 GLY A CA 1
ATOM 537 C C . GLY A 1 70 ? -1.491 8.742 16.508 1.00 91.38 70 GLY A C 1
ATOM 538 O O . GLY A 1 70 ? -2.083 8.784 15.429 1.00 91.38 70 GLY A O 1
ATOM 539 N N . PRO A 1 71 ? -0.965 9.858 17.055 1.00 92.38 71 PRO A N 1
ATOM 540 C CA . PRO A 1 71 ? -1.238 11.204 16.532 1.00 92.38 71 PRO A CA 1
ATOM 541 C C . PRO A 1 71 ? -0.961 11.379 15.030 1.00 92.38 71 PRO A C 1
ATOM 543 O O . PRO A 1 71 ? -1.799 11.904 14.308 1.00 92.38 71 PRO A O 1
ATOM 546 N N . ALA A 1 72 ? 0.174 10.873 14.536 1.00 95.69 72 ALA A N 1
ATOM 547 C CA . ALA A 1 72 ? 0.523 10.979 13.118 1.00 95.69 72 ALA A CA 1
ATOM 548 C C . ALA A 1 72 ? -0.403 10.142 12.212 1.00 95.69 72 ALA A C 1
ATOM 550 O O . ALA A 1 72 ? -0.751 10.568 11.112 1.00 95.69 72 ALA A O 1
ATOM 551 N N . ALA A 1 73 ? -0.820 8.960 12.675 1.00 95.69 73 ALA A N 1
ATOM 552 C CA . ALA A 1 73 ? -1.761 8.111 11.950 1.00 95.69 73 ALA A CA 1
ATOM 553 C C . ALA A 1 73 ? -3.180 8.699 11.959 1.00 95.69 73 ALA A C 1
ATOM 555 O O . ALA A 1 73 ? 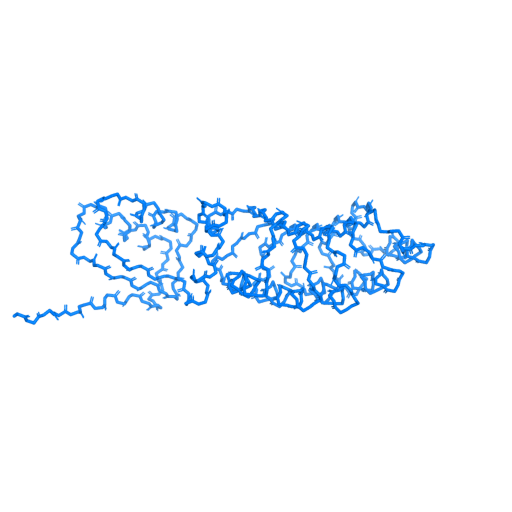-3.883 8.588 10.958 1.00 95.69 73 ALA A O 1
ATOM 556 N N . ASP A 1 74 ? -3.581 9.369 13.045 1.00 94.12 74 ASP A N 1
ATOM 557 C CA . ASP A 1 74 ? -4.844 10.107 13.138 1.00 94.12 74 ASP A CA 1
ATOM 558 C C . ASP A 1 74 ? -4.888 11.281 12.152 1.00 94.12 74 ASP A C 1
ATOM 560 O O . ASP A 1 74 ? -5.819 11.378 11.353 1.00 94.12 74 ASP A O 1
ATOM 564 N N . GLU A 1 75 ? -3.834 12.103 12.105 1.00 95.94 75 GLU A N 1
ATOM 565 C CA . GLU A 1 75 ? -3.695 13.163 11.096 1.00 95.94 75 GLU A CA 1
ATOM 566 C C . GLU A 1 75 ? -3.742 12.599 9.667 1.00 95.94 75 GLU A C 1
ATOM 568 O O . GLU A 1 75 ? -4.429 13.141 8.797 1.00 95.94 75 GLU A O 1
ATOM 573 N N . GLY A 1 76 ? -3.064 11.473 9.425 1.00 96.94 76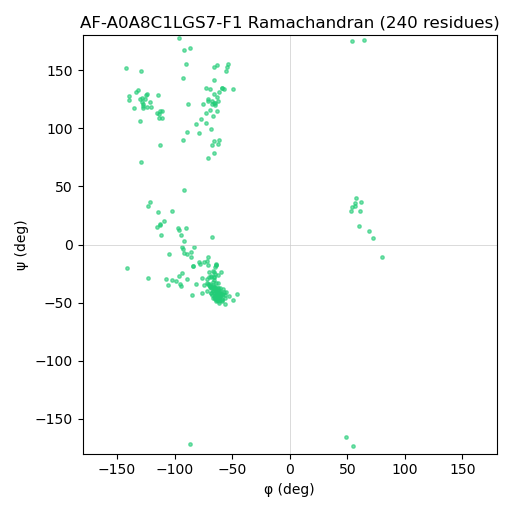 GLY A N 1
ATOM 574 C CA . GLY A 1 76 ? -3.122 10.749 8.157 1.00 96.94 76 GLY A CA 1
ATOM 575 C C . GLY A 1 76 ? -4.525 10.253 7.802 1.00 96.94 76 GLY A C 1
ATOM 576 O O . GLY A 1 76 ? -4.976 10.409 6.665 1.00 96.94 76 GLY A O 1
ATOM 577 N N . CYS A 1 77 ? -5.240 9.691 8.775 1.00 95.56 77 CYS A N 1
ATOM 578 C CA . CYS A 1 77 ? -6.611 9.213 8.627 1.00 95.56 77 CYS A CA 1
ATOM 579 C C . CYS A 1 77 ? -7.564 10.360 8.272 1.00 95.56 77 CYS A C 1
ATOM 581 O O . CYS A 1 77 ? -8.355 10.240 7.333 1.00 95.56 77 CYS A O 1
ATOM 583 N N . GLN A 1 78 ? -7.451 11.495 8.965 1.00 95.12 78 GLN A N 1
ATOM 584 C CA . GLN A 1 78 ? -8.242 12.697 8.699 1.00 95.12 78 GLN A CA 1
ATOM 585 C C . GLN A 1 78 ? -7.933 13.284 7.318 1.00 95.12 78 GLN A C 1
ATOM 587 O O . GLN A 1 78 ? -8.861 13.586 6.566 1.00 95.12 78 GLN A O 1
ATOM 592 N N . TYR A 1 79 ? -6.651 13.374 6.945 1.00 97.19 79 TYR A N 1
ATOM 593 C CA . TYR A 1 79 ? -6.226 13.840 5.624 1.00 97.19 79 TYR A CA 1
ATOM 594 C C . TYR A 1 79 ? -6.855 13.004 4.501 1.00 97.19 79 TYR A C 1
ATOM 596 O O . TYR A 1 79 ? -7.497 13.548 3.601 1.00 97.19 79 TYR A O 1
ATOM 604 N N . VAL A 1 80 ? -6.743 11.673 4.577 1.00 96.44 80 VAL A N 1
ATOM 605 C CA . VAL A 1 80 ? -7.326 10.781 3.564 1.00 96.44 80 VAL A CA 1
ATOM 606 C C . VAL A 1 80 ? -8.854 10.836 3.587 1.00 96.44 80 VAL A C 1
ATOM 608 O O . VAL A 1 80 ? -9.468 10.892 2.521 1.00 96.44 80 VAL A O 1
ATOM 611 N N . THR A 1 81 ? -9.478 10.895 4.769 1.00 95.06 81 THR A N 1
ATOM 612 C CA . THR A 1 81 ? -10.936 11.061 4.909 1.00 95.06 81 THR A CA 1
ATOM 613 C C . THR A 1 81 ? -11.415 12.333 4.211 1.00 95.06 81 THR A C 1
ATOM 615 O O . THR A 1 81 ? -12.421 12.291 3.508 1.00 95.06 81 THR A O 1
ATOM 618 N N . GLY A 1 82 ? -10.672 13.438 4.315 1.00 95.50 82 GLY A N 1
ATOM 619 C CA . GLY A 1 82 ? -10.971 14.682 3.603 1.00 95.50 82 GLY A CA 1
ATOM 620 C C . GLY A 1 82 ? -10.930 14.551 2.074 1.00 95.50 82 GLY A C 1
ATOM 621 O O . GLY A 1 82 ? -11.632 15.281 1.379 1.00 95.50 82 GLY A O 1
ATOM 622 N N . ILE A 1 83 ? -10.157 13.600 1.536 1.00 95.06 83 ILE A N 1
ATOM 623 C CA . ILE A 1 83 ? -10.059 13.345 0.089 1.00 95.06 83 ILE A CA 1
ATOM 624 C C . ILE A 1 83 ? -11.172 12.412 -0.402 1.00 95.06 83 ILE A C 1
ATOM 626 O O . ILE A 1 83 ? -11.724 12.636 -1.483 1.00 95.06 83 ILE A O 1
ATOM 630 N N . VAL A 1 84 ? -11.465 11.344 0.349 1.00 94.12 84 VAL A N 1
ATOM 631 C CA . VAL A 1 84 ? -12.359 10.257 -0.105 1.00 94.12 84 VAL A CA 1
ATOM 632 C C . VAL A 1 84 ? -13.749 10.276 0.536 1.00 94.12 84 VAL A C 1
ATOM 634 O O . VAL A 1 84 ? -14.619 9.508 0.128 1.00 94.12 84 VAL A O 1
ATOM 637 N N . GLY A 1 85 ? -13.976 11.137 1.531 1.00 92.75 85 GLY A N 1
ATOM 638 C CA . GLY A 1 85 ? -15.257 11.315 2.225 1.00 92.75 85 GLY A CA 1
ATOM 639 C C . GLY A 1 85 ? -15.679 10.136 3.108 1.00 92.75 85 GLY A C 1
ATOM 640 O O . GLY A 1 85 ? -16.837 10.056 3.511 1.00 92.75 85 GLY A O 1
ATOM 641 N N . LYS A 1 86 ? -14.777 9.186 3.370 1.00 90.12 86 LYS A N 1
ATOM 642 C CA . LYS A 1 86 ? -15.030 7.968 4.152 1.00 90.12 86 LYS A CA 1
ATOM 643 C C . LYS A 1 86 ? -13.817 7.642 5.010 1.00 90.12 86 LYS A C 1
ATOM 645 O O . LYS A 1 86 ? -12.695 7.941 4.611 1.00 90.12 86 LYS A O 1
ATOM 650 N N . ASN A 1 87 ? -14.049 6.976 6.139 1.00 90.69 87 ASN A N 1
ATOM 651 C CA . ASN A 1 87 ? -12.978 6.499 7.009 1.00 90.69 87 ASN A CA 1
ATOM 652 C C . ASN A 1 87 ? -12.113 5.457 6.259 1.00 90.69 87 ASN A C 1
ATOM 654 O O . ASN A 1 87 ? -12.625 4.380 5.932 1.00 90.69 87 ASN A O 1
ATOM 658 N N . PRO A 1 88 ? -10.824 5.739 5.986 1.00 93.19 88 PRO A N 1
ATOM 659 C CA . PRO A 1 88 ? -9.959 4.860 5.201 1.00 93.19 88 PRO A CA 1
ATOM 660 C C . PRO A 1 88 ? -9.679 3.518 5.879 1.00 93.19 88 PRO A C 1
ATOM 662 O O . PRO A 1 88 ? -9.407 2.540 5.189 1.00 93.19 88 PRO A O 1
ATOM 665 N N . LEU A 1 89 ? -9.793 3.438 7.206 1.00 92.94 89 LEU A N 1
ATOM 666 C CA . LEU A 1 89 ? -9.575 2.200 7.955 1.00 92.94 89 LEU A CA 1
ATOM 667 C C . LEU A 1 89 ? -10.701 1.170 7.758 1.00 92.94 89 LEU A C 1
ATOM 669 O O . LEU A 1 89 ? -10.533 -0.002 8.085 1.00 92.94 89 LEU A O 1
ATOM 673 N N . LEU A 1 90 ? -11.844 1.591 7.204 1.00 91.19 90 LEU A N 1
ATOM 674 C CA . LEU A 1 90 ? -12.955 0.710 6.825 1.00 91.19 90 LEU A CA 1
ATOM 675 C C . LEU A 1 90 ? -12.880 0.252 5.359 1.00 91.19 90 LEU A C 1
ATOM 677 O O . LEU A 1 90 ? -13.730 -0.520 4.911 1.00 91.19 90 LEU A O 1
ATOM 681 N N . LEU A 1 91 ? -11.901 0.740 4.590 1.00 93.12 91 LEU A N 1
ATOM 682 C CA . LEU A 1 91 ? -11.755 0.426 3.173 1.00 93.12 91 LEU A CA 1
ATOM 683 C C . LEU A 1 91 ? -10.815 -0.768 2.975 1.00 93.12 91 LEU A 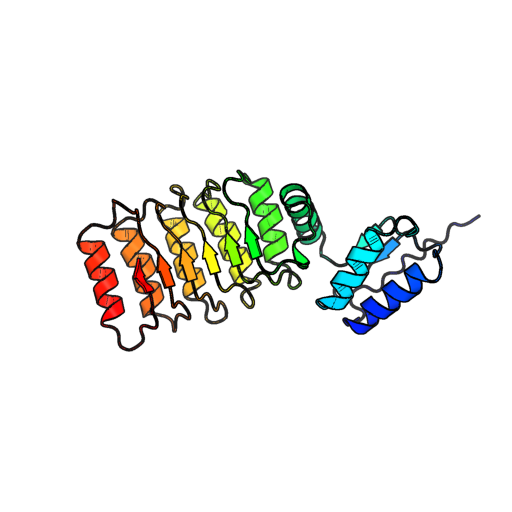C 1
ATOM 685 O O . LEU A 1 91 ? -9.804 -0.912 3.655 1.00 93.12 91 LEU A O 1
ATOM 689 N N . ARG A 1 92 ? -11.129 -1.614 1.989 1.00 94.56 92 ARG A N 1
ATOM 690 C CA . ARG A 1 92 ? -10.174 -2.592 1.434 1.00 94.56 92 ARG A CA 1
ATOM 691 C C . ARG A 1 92 ? -9.442 -2.057 0.213 1.00 94.56 92 ARG A C 1
ATOM 693 O O . ARG A 1 92 ? -8.330 -2.490 -0.070 1.00 94.56 92 ARG A O 1
ATOM 700 N N . GLU A 1 93 ? -10.046 -1.097 -0.472 1.00 97.50 93 GLU A N 1
ATOM 701 C CA . GLU A 1 93 ? -9.511 -0.494 -1.681 1.00 97.50 93 GLU A CA 1
ATOM 702 C C . GLU A 1 93 ? -9.506 1.021 -1.518 1.00 97.50 93 GLU A C 1
ATOM 704 O O . GLU A 1 93 ? -10.534 1.628 -1.209 1.00 97.50 93 GLU A O 1
ATOM 709 N N . LEU A 1 94 ? -8.342 1.630 -1.725 1.00 97.56 94 LEU A N 1
ATOM 710 C CA . LEU A 1 94 ? -8.168 3.073 -1.682 1.00 97.56 94 LEU A CA 1
ATOM 711 C C . LEU A 1 94 ? -7.657 3.563 -3.033 1.00 97.56 94 LEU A C 1
ATOM 713 O O . LEU A 1 94 ? -6.564 3.207 -3.474 1.00 97.56 94 LEU A O 1
ATOM 717 N N . ASN A 1 95 ? -8.453 4.410 -3.678 1.00 97.06 95 ASN A N 1
ATOM 718 C CA . ASN A 1 95 ? -8.100 5.032 -4.943 1.00 97.06 95 ASN A CA 1
ATOM 719 C C . ASN A 1 95 ? -7.937 6.541 -4.763 1.00 97.06 95 ASN A C 1
ATOM 721 O O . ASN A 1 95 ? -8.907 7.257 -4.523 1.00 97.06 95 ASN A O 1
ATOM 725 N N . LEU A 1 96 ? -6.702 7.011 -4.911 1.00 97.00 96 LEU A N 1
ATOM 726 C CA . LEU A 1 96 ? -6.329 8.421 -4.863 1.00 97.00 96 LEU A CA 1
ATOM 727 C C . LEU A 1 96 ? -5.926 8.939 -6.250 1.00 97.00 96 LEU A C 1
ATOM 729 O O . LEU A 1 96 ? -5.236 9.950 -6.336 1.00 97.00 96 LEU A O 1
ATOM 733 N N . ARG A 1 97 ? -6.335 8.259 -7.332 1.00 96.62 97 ARG A N 1
ATOM 734 C CA . ARG A 1 97 ? -5.915 8.583 -8.699 1.00 96.62 97 ARG A CA 1
ATOM 735 C C . ARG A 1 97 ? -6.079 10.069 -9.023 1.00 96.62 97 ARG A C 1
ATOM 737 O O . ARG A 1 97 ? -7.129 10.654 -8.758 1.00 96.62 97 ARG A O 1
ATOM 744 N N . GLY A 1 98 ? -5.049 10.650 -9.636 1.00 95.56 98 GLY A N 1
ATOM 745 C CA . GLY A 1 98 ? -5.053 12.042 -10.090 1.00 95.56 98 GLY A CA 1
ATOM 746 C C . GLY A 1 98 ? -4.971 13.073 -8.960 1.00 95.56 98 GLY A C 1
ATOM 747 O O . GLY A 1 98 ? -5.101 14.272 -9.209 1.00 95.56 98 GLY A O 1
ATOM 748 N N . ARG A 1 99 ? -4.795 12.652 -7.698 1.00 94.44 99 ARG A N 1
ATOM 749 C CA . ARG A 1 99 ? -4.674 13.570 -6.560 1.00 94.44 99 ARG A CA 1
ATOM 750 C C . ARG A 1 99 ? -3.214 13.958 -6.362 1.00 94.44 99 ARG A C 1
ATOM 752 O O . ARG A 1 99 ? -2.363 13.120 -6.076 1.00 94.44 99 ARG A O 1
ATOM 759 N N . LYS A 1 100 ? -2.929 15.257 -6.430 1.00 91.88 100 LYS A N 1
ATOM 760 C CA . LYS A 1 100 ? -1.614 15.799 -6.078 1.00 91.88 100 LYS A CA 1
ATOM 761 C C . LYS A 1 100 ? -1.493 15.901 -4.558 1.00 91.88 100 LYS A C 1
ATOM 763 O O . LYS A 1 100 ? -1.948 16.872 -3.962 1.00 91.88 100 LYS A O 1
ATOM 768 N N . LEU A 1 101 ? -0.885 14.890 -3.943 1.00 92.50 101 LEU A N 1
ATOM 769 C CA . LEU A 1 101 ? -0.744 14.817 -2.484 1.00 92.50 101 LEU A CA 1
ATOM 770 C C . LEU A 1 101 ? 0.282 15.831 -1.942 1.00 92.50 101 LEU A C 1
ATOM 772 O O . LEU A 1 101 ? 0.117 16.364 -0.846 1.00 92.50 101 LEU A O 1
ATOM 776 N N . GLY A 1 102 ? 1.332 16.121 -2.720 1.00 94.00 102 GLY A N 1
ATOM 777 C CA . GLY A 1 102 ? 2.479 16.910 -2.258 1.00 94.00 102 GLY A CA 1
ATOM 778 C C . GLY A 1 102 ? 3.258 16.214 -1.132 1.00 94.00 102 GLY A C 1
ATOM 779 O O . GLY A 1 102 ? 2.869 15.153 -0.651 1.00 94.00 102 GLY A O 1
ATOM 780 N N . ASP A 1 103 ? 4.368 16.807 -0.692 1.00 95.75 103 ASP A N 1
ATOM 781 C CA . ASP A 1 103 ? 5.228 16.188 0.330 1.00 95.75 103 ASP A CA 1
ATOM 782 C C . ASP A 1 103 ? 4.505 16.011 1.673 1.00 95.75 103 ASP A C 1
ATOM 784 O O . ASP A 1 103 ? 4.596 14.952 2.292 1.00 95.75 103 ASP A O 1
ATOM 788 N N . THR A 1 104 ? 3.737 17.016 2.103 1.00 96.06 104 THR A N 1
ATOM 789 C CA . THR A 1 104 ? 2.958 16.948 3.347 1.00 96.06 104 THR A CA 1
ATOM 790 C C . THR A 1 104 ? 1.900 15.850 3.290 1.00 96.06 104 THR A C 1
ATOM 792 O O . THR A 1 104 ? 1.825 15.035 4.207 1.00 96.06 104 THR A O 1
ATOM 795 N N . GLY A 1 105 ? 1.128 15.780 2.201 1.00 96.56 105 GLY A N 1
ATOM 796 C CA . GLY A 1 105 ? 0.083 14.770 2.051 1.00 96.56 105 GLY A CA 1
ATOM 797 C C . GLY A 1 105 ? 0.640 13.353 1.953 1.00 96.56 105 GLY A C 1
ATOM 798 O O . GLY A 1 105 ? 0.073 12.430 2.532 1.00 96.56 105 GLY A O 1
ATOM 799 N N . VAL A 1 106 ? 1.789 13.171 1.289 1.00 97.88 106 VAL A N 1
ATOM 800 C CA . VAL A 1 106 ? 2.484 11.875 1.264 1.00 97.88 106 VAL A CA 1
ATOM 801 C C . VAL A 1 106 ? 2.964 11.475 2.658 1.00 97.88 106 VAL A C 1
ATOM 803 O O . VAL A 1 106 ? 2.786 10.319 3.027 1.00 97.88 106 VAL A O 1
ATOM 806 N N . ASN A 1 107 ? 3.516 12.397 3.452 1.00 98.12 107 ASN A N 1
ATOM 807 C CA . ASN A 1 107 ? 3.937 12.097 4.825 1.00 98.12 107 ASN A CA 1
ATOM 808 C C . ASN A 1 107 ? 2.755 11.698 5.720 1.00 98.12 107 ASN A C 1
ATOM 810 O O . ASN A 1 107 ? 2.840 10.703 6.437 1.00 98.12 107 ASN A O 1
ATOM 814 N N . GLN A 1 108 ? 1.643 12.433 5.643 1.00 97.94 108 GLN A N 1
ATOM 815 C CA . GLN A 1 108 ? 0.419 12.118 6.384 1.00 97.94 108 GLN A CA 1
ATOM 816 C C . GLN A 1 108 ? -0.144 10.756 5.969 1.00 97.94 108 GLN A C 1
ATOM 818 O O . GLN A 1 108 ? -0.436 9.909 6.811 1.00 97.94 108 GLN A O 1
ATOM 823 N N . PHE A 1 109 ? -0.233 10.497 4.664 1.00 97.69 109 PHE A N 1
ATOM 824 C CA . PHE A 1 109 ? -0.703 9.209 4.171 1.00 97.69 109 PHE A CA 1
ATOM 825 C C . PHE A 1 109 ? 0.237 8.055 4.554 1.00 97.69 109 PHE A C 1
ATOM 827 O O . PHE A 1 109 ? -0.221 6.981 4.935 1.00 97.69 109 PHE A O 1
ATOM 834 N N . ALA A 1 110 ? 1.551 8.271 4.521 1.00 98.00 110 ALA A N 1
ATOM 835 C CA . ALA A 1 110 ? 2.533 7.281 4.943 1.00 98.00 110 ALA A CA 1
ATOM 836 C C . ALA A 1 110 ? 2.437 6.958 6.439 1.00 98.00 110 ALA A C 1
ATOM 838 O O . ALA A 1 110 ? 2.569 5.792 6.804 1.00 98.00 110 ALA A O 1
ATOM 839 N N . ALA A 1 111 ? 2.158 7.946 7.294 1.00 98.00 111 ALA A N 1
ATOM 840 C CA . ALA A 1 111 ? 1.908 7.708 8.714 1.00 98.00 111 ALA A CA 1
ATOM 841 C C . ALA A 1 111 ? 0.669 6.825 8.937 1.00 98.00 111 ALA A C 1
ATOM 843 O O . ALA A 1 111 ? 0.709 5.917 9.763 1.00 98.00 111 ALA A O 1
ATOM 844 N N . LEU A 1 112 ? -0.397 7.027 8.153 1.00 97.25 112 LEU A N 1
ATOM 845 C CA . LEU A 1 112 ? -1.562 6.138 8.164 1.00 97.25 112 LEU A CA 1
ATOM 846 C C . LEU A 1 112 ? -1.206 4.718 7.699 1.00 97.25 112 LEU A C 1
ATOM 848 O O . LEU A 1 112 ? -1.628 3.756 8.328 1.00 97.25 112 LEU A O 1
ATOM 852 N N . LEU A 1 113 ? -0.437 4.572 6.615 1.00 96.81 113 LEU A N 1
ATOM 853 C CA . LEU A 1 113 ? -0.027 3.258 6.096 1.00 96.81 113 LEU A CA 1
ATOM 854 C C . LEU A 1 113 ? 0.833 2.464 7.093 1.00 96.81 113 LEU A C 1
ATOM 856 O O . LEU A 1 113 ? 0.745 1.239 7.114 1.00 96.81 113 LEU A O 1
ATOM 860 N N . GLN A 1 114 ? 1.648 3.146 7.905 1.00 96.19 114 GLN A N 1
ATOM 861 C CA . GLN A 1 114 ? 2.478 2.523 8.946 1.00 96.19 114 GLN A CA 1
ATOM 862 C C . GLN A 1 114 ? 1.665 1.976 10.120 1.00 96.19 114 GLN A C 1
ATOM 864 O O . GLN A 1 114 ? 2.148 1.097 10.835 1.00 96.19 114 GLN A O 1
ATOM 869 N N . ASP A 1 115 ? 0.461 2.498 10.344 1.00 94.44 115 ASP A N 1
ATOM 870 C CA . ASP A 1 115 ? -0.379 2.077 11.455 1.00 94.44 115 ASP A CA 1
ATOM 871 C C . ASP A 1 115 ? -0.963 0.678 11.211 1.00 94.44 115 ASP A C 1
ATOM 873 O O . ASP A 1 115 ? -1.491 0.3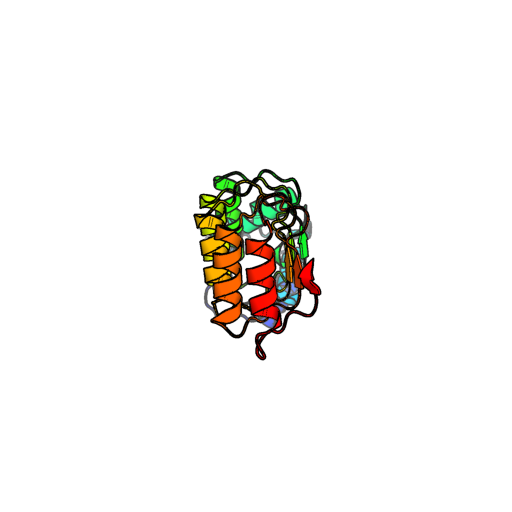80 10.136 1.00 94.44 115 ASP A O 1
ATOM 877 N N . LYS A 1 116 ? -0.904 -0.180 12.237 1.00 91.31 116 LYS A N 1
ATOM 878 C CA . LYS A 1 116 ? -1.377 -1.574 12.190 1.00 91.31 116 LYS A CA 1
ATOM 879 C C . LYS A 1 116 ? -2.867 -1.702 11.851 1.00 91.31 116 LYS A C 1
ATOM 881 O O . LYS A 1 116 ? -3.297 -2.745 11.366 1.00 91.31 116 LYS A O 1
ATOM 886 N N . HIS A 1 117 ? -3.665 -0.664 12.110 1.00 91.19 117 HIS A N 1
ATOM 887 C CA . HIS A 1 117 ? -5.093 -0.658 11.802 1.00 91.19 117 HIS A CA 1
ATOM 888 C C . HIS A 1 117 ? -5.374 -0.378 10.320 1.00 91.19 117 HIS A C 1
ATOM 890 O O . HIS A 1 117 ? -6.481 -0.646 9.845 1.00 91.19 117 HIS A O 1
ATOM 896 N N . CYS A 1 118 ? -4.393 0.119 9.560 1.00 93.69 118 CYS A N 1
ATOM 897 C CA . CYS A 1 118 ? -4.517 0.274 8.118 1.00 93.69 118 CYS A CA 1
ATOM 898 C C . CYS A 1 118 ? -4.356 -1.088 7.429 1.00 93.69 118 CYS A C 1
ATOM 900 O O . CYS A 1 118 ? -3.263 -1.648 7.358 1.00 93.69 118 CYS A O 1
ATOM 902 N N . THR A 1 119 ? -5.457 -1.640 6.911 1.00 93.50 119 THR A N 1
ATOM 903 C CA . THR A 1 119 ? -5.493 -3.004 6.347 1.00 93.50 119 THR A CA 1
ATOM 904 C C . THR A 1 119 ? -5.931 -3.042 4.878 1.00 93.50 119 THR A C 1
ATOM 906 O O . THR A 1 119 ? -6.627 -3.966 4.438 1.00 93.50 119 THR A O 1
ATOM 909 N N . LEU A 1 120 ? -5.519 -2.027 4.108 1.00 95.38 120 LEU A N 1
ATOM 910 C CA . LEU A 1 120 ? -5.796 -1.916 2.674 1.00 95.38 120 LEU A CA 1
ATOM 911 C C . LEU A 1 120 ? -5.239 -3.124 1.909 1.00 95.38 120 LEU A C 1
ATOM 913 O O . LEU A 1 120 ? -4.091 -3.522 2.098 1.00 95.38 120 LEU A O 1
ATOM 917 N N . ASN A 1 121 ? -6.046 -3.679 1.005 1.00 97.38 121 ASN A N 1
ATOM 918 C CA . ASN A 1 121 ? -5.622 -4.703 0.053 1.00 97.38 121 ASN A CA 1
ATOM 919 C C . ASN A 1 121 ? -5.210 -4.096 -1.290 1.00 97.38 121 ASN A C 1
ATOM 921 O O . ASN A 1 121 ? -4.245 -4.568 -1.889 1.00 97.38 121 ASN A O 1
ATOM 925 N N . THR A 1 122 ? -5.885 -3.031 -1.720 1.00 98.19 122 THR A N 1
ATOM 926 C CA . THR A 1 122 ? -5.614 -2.358 -2.995 1.00 98.19 122 THR A CA 1
ATOM 927 C C . THR A 1 122 ? -5.341 -0.882 -2.765 1.00 98.19 122 THR A C 1
ATOM 929 O O . THR A 1 122 ? -6.134 -0.187 -2.127 1.00 98.19 122 THR A O 1
ATOM 932 N N . LEU A 1 123 ? -4.233 -0.392 -3.318 1.00 98.12 123 LEU A N 1
ATOM 933 C CA . LEU A 1 123 ? -3.856 1.015 -3.289 1.00 98.12 123 LEU A CA 1
ATOM 934 C C . LEU A 1 123 ? -3.565 1.508 -4.705 1.00 98.12 123 LEU A C 1
ATOM 936 O O . LEU A 1 123 ? -2.637 1.040 -5.362 1.00 98.12 123 LEU A O 1
ATOM 940 N N . SER A 1 124 ? -4.330 2.501 -5.151 1.00 98.38 124 SER A N 1
ATOM 941 C CA . SER A 1 124 ? -4.090 3.210 -6.405 1.00 98.38 124 SER A CA 1
ATOM 942 C C . SER A 1 124 ? -3.648 4.645 -6.138 1.00 98.38 124 SER A C 1
ATOM 944 O O . SER A 1 124 ? -4.416 5.469 -5.643 1.00 98.38 124 SER A O 1
ATOM 946 N N . LEU A 1 125 ? -2.407 4.928 -6.523 1.00 98.19 125 LEU A N 1
ATOM 947 C CA . LEU A 1 125 ? -1.763 6.240 -6.577 1.00 98.19 125 LEU A CA 1
ATOM 948 C C . LEU A 1 125 ? -1.447 6.619 -8.036 1.00 98.19 125 LEU A C 1
ATOM 950 O O . LEU A 1 125 ? -0.473 7.317 -8.321 1.00 98.19 125 LEU A O 1
ATOM 954 N N . CYS A 1 126 ? -2.240 6.096 -8.973 1.00 98.12 126 CYS A N 1
ATOM 955 C CA . CYS A 1 126 ? -2.086 6.373 -10.393 1.00 98.12 126 CYS A CA 1
ATOM 956 C C . CYS A 1 126 ? -2.175 7.885 -10.650 1.00 98.12 126 CYS A C 1
ATOM 958 O O . CYS A 1 126 ? -3.083 8.535 -10.137 1.00 98.12 126 CYS A O 1
ATOM 960 N N . GLU A 1 127 ? -1.263 8.447 -11.444 1.00 97.56 127 GLU A N 1
ATOM 961 C CA . GLU A 1 127 ? -1.317 9.864 -11.841 1.00 97.56 127 GLU A CA 1
ATOM 962 C C . GLU A 1 127 ? -1.242 10.851 -10.646 1.00 97.56 127 GLU A C 1
ATOM 964 O O . GLU A 1 127 ? -1.772 11.958 -10.689 1.00 97.56 127 GLU A O 1
ATOM 969 N N . CYS A 1 128 ? -0.582 10.468 -9.546 1.00 97.25 128 CYS A N 1
ATOM 970 C CA . CYS A 1 128 ? -0.445 11.310 -8.346 1.00 97.25 128 CYS A CA 1
ATOM 971 C C . CYS A 1 128 ? 0.820 12.186 -8.333 1.00 97.25 128 CYS A C 1
ATOM 973 O O . CYS A 1 128 ? 1.060 12.904 -7.360 1.00 97.25 128 CYS A O 1
ATOM 975 N N . SER A 1 129 ? 1.623 12.151 -9.404 1.00 95.56 129 SER A N 1
ATOM 976 C CA . SER A 1 129 ? 2.927 12.830 -9.500 1.00 95.56 129 SER A CA 1
ATOM 977 C C . SER A 1 129 ? 3.916 12.414 -8.400 1.00 95.56 129 SER A C 1
ATOM 979 O O . SER A 1 129 ? 4.633 13.254 -7.857 1.00 95.56 129 SER A O 1
ATOM 981 N N . ILE A 1 130 ? 3.943 11.120 -8.063 1.00 97.62 130 ILE A N 1
ATOM 982 C CA . ILE A 1 130 ? 4.842 10.557 -7.049 1.00 97.62 130 ILE A CA 1
ATOM 983 C C . ILE A 1 130 ? 6.299 10.697 -7.504 1.00 97.62 130 ILE A C 1
ATOM 985 O O . ILE A 1 130 ? 6.691 10.153 -8.535 1.00 97.62 130 ILE A O 1
ATOM 989 N N . THR A 1 131 ? 7.096 11.416 -6.714 1.00 97.31 131 THR A N 1
ATOM 990 C CA . THR A 1 131 ? 8.538 11.614 -6.942 1.00 97.31 131 THR A CA 1
ATOM 991 C C . THR A 1 131 ? 9.383 10.495 -6.329 1.00 97.31 131 THR A C 1
ATOM 993 O O . THR A 1 131 ? 8.893 9.734 -5.492 1.00 97.31 131 THR A O 1
ATOM 996 N N . GLU A 1 132 ? 10.681 10.431 -6.650 1.00 96.88 132 GLU A N 1
ATOM 997 C CA . GLU A 1 132 ? 11.585 9.444 -6.038 1.00 96.88 132 GLU A CA 1
ATOM 998 C C . GLU A 1 132 ? 11.596 9.525 -4.495 1.00 96.88 132 GLU A C 1
ATOM 1000 O O . GLU A 1 132 ? 11.494 8.509 -3.801 1.00 96.88 132 GLU A O 1
ATOM 1005 N N . LYS A 1 133 ? 11.633 10.750 -3.946 1.00 97.56 133 LYS A N 1
ATOM 1006 C CA . LYS A 1 133 ? 11.582 11.016 -2.496 1.00 97.56 133 LYS A CA 1
ATOM 1007 C C . LYS A 1 133 ? 10.278 10.511 -1.876 1.00 97.56 133 LYS A C 1
ATOM 1009 O O . LYS A 1 133 ? 10.286 9.898 -0.812 1.00 97.56 133 LYS A O 1
ATOM 1014 N N . GLN A 1 134 ? 9.152 10.770 -2.533 1.00 98.00 134 GLN A N 1
ATOM 1015 C CA . GLN A 1 134 ? 7.840 10.330 -2.060 1.00 98.00 134 GLN A CA 1
ATOM 1016 C C . GLN A 1 134 ? 7.696 8.807 -2.153 1.00 98.00 134 GLN A C 1
ATOM 1018 O O . GLN A 1 134 ? 7.137 8.188 -1.251 1.00 98.00 134 GLN A O 1
ATOM 1023 N N . CYS A 1 135 ? 8.265 8.187 -3.187 1.00 97.75 135 CYS A N 1
ATOM 1024 C CA . CYS A 1 135 ? 8.321 6.737 -3.324 1.00 97.75 135 CYS A CA 1
ATOM 1025 C C . CYS A 1 135 ? 9.108 6.084 -2.176 1.00 97.75 135 CYS A C 1
ATOM 1027 O O . CYS A 1 135 ? 8.666 5.070 -1.634 1.00 97.75 135 CYS A O 1
ATOM 1029 N N . LEU A 1 136 ? 10.229 6.673 -1.743 1.00 97.94 136 LEU A N 1
ATOM 1030 C CA . LEU A 1 136 ? 10.959 6.218 -0.552 1.00 97.94 136 LEU A CA 1
ATOM 1031 C C . LEU A 1 136 ? 10.078 6.254 0.708 1.00 97.94 136 LEU A C 1
ATOM 1033 O O . LEU A 1 136 ? 10.040 5.281 1.461 1.00 97.94 136 LEU A O 1
ATOM 1037 N N . ILE A 1 137 ? 9.350 7.352 0.928 1.00 98.31 137 ILE A N 1
ATOM 1038 C CA . ILE A 1 137 ? 8.459 7.513 2.088 1.00 98.31 137 ILE A CA 1
ATOM 1039 C C . ILE A 1 137 ? 7.347 6.448 2.071 1.00 98.31 137 ILE A C 1
ATOM 1041 O O . ILE A 1 137 ? 7.139 5.749 3.064 1.00 98.31 137 ILE A O 1
ATOM 1045 N N . LEU A 1 138 ? 6.679 6.272 0.927 1.00 97.62 138 LEU A N 1
ATOM 1046 C CA . LEU A 1 138 ? 5.597 5.298 0.753 1.00 97.62 138 LEU A CA 1
ATOM 1047 C C . LEU A 1 138 ? 6.081 3.854 0.925 1.00 97.62 138 LEU A C 1
ATOM 1049 O O . LEU A 1 138 ? 5.474 3.075 1.655 1.00 97.62 138 LEU A O 1
ATOM 1053 N N . THR A 1 139 ? 7.187 3.484 0.282 1.00 96.81 139 THR A N 1
ATOM 1054 C CA . THR A 1 139 ? 7.742 2.125 0.390 1.00 96.81 139 THR A CA 1
ATOM 1055 C C . THR A 1 139 ? 8.255 1.824 1.794 1.00 96.81 139 THR A C 1
ATOM 1057 O O . THR A 1 139 ? 8.079 0.703 2.263 1.00 96.81 139 THR A O 1
ATOM 1060 N N . SER A 1 140 ? 8.819 2.807 2.502 1.00 96.88 140 SER A N 1
ATOM 1061 C CA . SER A 1 140 ? 9.196 2.654 3.914 1.00 96.88 140 SER A CA 1
ATOM 1062 C C . SER A 1 140 ? 7.971 2.385 4.785 1.00 96.88 140 SER A C 1
ATOM 1064 O O . SER A 1 140 ? 7.994 1.466 5.598 1.00 96.88 140 SER A O 1
ATOM 1066 N N . ALA A 1 141 ? 6.872 3.108 4.554 1.00 97.50 141 ALA A N 1
ATOM 1067 C CA . ALA A 1 141 ? 5.618 2.868 5.258 1.00 97.50 141 ALA A CA 1
ATOM 1068 C C . ALA A 1 141 ? 5.055 1.459 5.010 1.00 97.50 141 ALA A C 1
ATOM 1070 O O . ALA A 1 141 ? 4.696 0.757 5.954 1.00 97.50 141 ALA A O 1
ATOM 1071 N N . LEU A 1 142 ? 5.049 1.013 3.750 1.00 96.19 142 LEU A N 1
ATOM 1072 C CA . LEU A 1 142 ? 4.605 -0.333 3.375 1.00 96.19 142 LEU A CA 1
ATOM 1073 C C . LEU A 1 142 ? 5.515 -1.439 3.934 1.00 96.19 142 LEU A C 1
ATOM 1075 O O . LEU A 1 142 ? 5.029 -2.526 4.236 1.00 96.19 142 LEU A O 1
ATOM 1079 N N . LYS A 1 143 ? 6.819 -1.181 4.113 1.00 94.62 143 LYS A N 1
ATOM 1080 C CA . LYS A 1 143 ? 7.735 -2.119 4.787 1.00 94.62 143 LYS A CA 1
ATOM 1081 C C . LYS A 1 143 ? 7.394 -2.287 6.270 1.00 94.62 143 LYS A C 1
ATOM 1083 O O . LYS A 1 143 ? 7.532 -3.397 6.776 1.00 94.62 143 LYS A O 1
ATOM 1088 N N . SER A 1 144 ? 6.959 -1.222 6.949 1.00 94.19 144 SER A N 1
ATOM 1089 C CA . SER A 1 144 ? 6.590 -1.253 8.373 1.00 94.19 144 SER A CA 1
ATOM 1090 C C . SER A 1 144 ? 5.275 -1.988 8.646 1.00 94.19 144 SER A C 1
ATOM 1092 O O . SER A 1 144 ? 5.139 -2.597 9.704 1.00 94.19 144 SER A O 1
ATOM 1094 N N . ASN A 1 145 ? 4.337 -1.980 7.693 1.00 93.88 145 ASN A N 1
ATOM 1095 C CA . ASN A 1 145 ? 3.054 -2.687 7.783 1.00 93.88 145 ASN A CA 1
ATOM 1096 C C . ASN A 1 145 ? 2.799 -3.564 6.530 1.00 93.88 145 ASN A C 1
ATOM 1098 O O . ASN A 1 145 ? 1.971 -3.235 5.676 1.00 93.88 145 ASN A O 1
ATOM 1102 N N . PRO A 1 146 ? 3.535 -4.680 6.366 1.00 88.38 146 PRO A N 1
ATOM 1103 C CA . PRO A 1 146 ? 3.630 -5.382 5.083 1.00 88.38 146 PRO A CA 1
ATOM 1104 C C . PRO A 1 146 ? 2.513 -6.409 4.811 1.00 88.38 146 PRO A C 1
ATOM 1106 O O . PRO A 1 146 ? 2.449 -6.988 3.725 1.00 88.38 146 PRO A O 1
ATOM 1109 N N . SER A 1 147 ? 1.633 -6.683 5.776 1.00 79.19 147 SER A N 1
ATOM 1110 C CA . SER A 1 147 ? 0.787 -7.887 5.788 1.00 79.19 147 SER A CA 1
ATOM 1111 C C . SER A 1 147 ? -0.404 -7.860 4.821 1.00 79.19 147 SER A C 1
ATOM 1113 O O . SER A 1 147 ? -0.833 -8.927 4.357 1.00 79.19 147 SER A O 1
ATOM 1115 N N . HIS A 1 148 ? -0.952 -6.686 4.495 1.00 91.75 148 HIS A N 1
ATOM 1116 C CA . HIS A 1 148 ? -2.298 -6.583 3.905 1.00 91.75 148 HIS A CA 1
ATOM 1117 C C . HIS A 1 148 ? -2.338 -6.248 2.413 1.00 91.75 148 HIS A C 1
ATOM 1119 O O . HIS A 1 148 ? -3.203 -6.777 1.710 1.00 91.75 148 HIS A O 1
ATOM 1125 N N . LEU A 1 149 ? -1.411 -5.428 1.911 1.00 96.06 149 LEU A N 1
ATOM 1126 C CA . LEU A 1 149 ? -1.478 -4.960 0.528 1.00 96.06 149 LEU A CA 1
ATOM 1127 C C . LEU A 1 149 ? -1.201 -6.107 -0.459 1.00 96.06 149 LEU A C 1
ATOM 1129 O O . LEU A 1 149 ? -0.278 -6.904 -0.275 1.00 96.06 149 LEU A O 1
ATOM 1133 N N . ARG A 1 150 ? -2.035 -6.209 -1.494 1.00 96.94 150 ARG A N 1
ATOM 1134 C CA . ARG A 1 150 ? -1.968 -7.209 -2.571 1.00 96.94 150 ARG A CA 1
ATOM 1135 C C . ARG A 1 150 ? 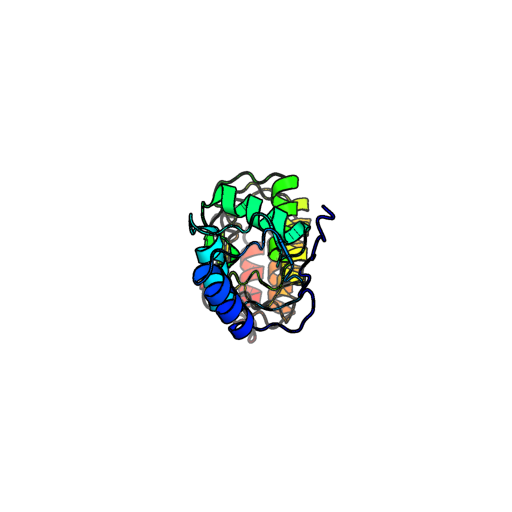-1.876 -6.569 -3.946 1.00 96.94 150 ARG A C 1
ATOM 1137 O O . ARG A 1 150 ? -1.242 -7.142 -4.823 1.00 96.94 150 ARG A O 1
ATOM 1144 N N . GLU A 1 151 ? -2.427 -5.374 -4.116 1.00 98.31 151 GLU A N 1
ATOM 1145 C CA . GLU A 1 151 ? -2.382 -4.641 -5.376 1.00 98.31 151 GLU A CA 1
ATOM 1146 C C . GLU A 1 151 ? -1.902 -3.205 -5.154 1.00 98.31 151 GLU A C 1
ATOM 1148 O O . GLU A 1 151 ? -2.463 -2.459 -4.348 1.00 98.31 151 GLU A O 1
ATOM 1153 N N . LEU A 1 152 ? -0.851 -2.827 -5.883 1.00 98.12 152 LEU A N 1
ATOM 1154 C CA . LEU A 1 152 ? -0.292 -1.482 -5.881 1.00 98.12 152 LEU A CA 1
ATOM 1155 C C . LEU A 1 152 ? -0.267 -0.944 -7.307 1.00 98.12 152 LEU A C 1
ATOM 1157 O O . LEU A 1 152 ? 0.417 -1.475 -8.185 1.00 98.12 152 LEU A O 1
ATOM 1161 N N . ASN A 1 153 ? -0.992 0.146 -7.526 1.00 98.75 153 ASN A N 1
ATOM 1162 C CA . ASN A 1 153 ? -1.012 0.846 -8.796 1.00 98.75 153 ASN A CA 1
ATOM 1163 C C . ASN A 1 153 ? -0.332 2.211 -8.668 1.00 98.75 153 ASN A C 1
ATOM 1165 O O . ASN A 1 153 ? -0.877 3.136 -8.067 1.00 98.75 153 ASN A O 1
ATOM 1169 N N . LEU A 1 154 ? 0.852 2.322 -9.266 1.00 98.38 154 LEU A N 1
ATOM 1170 C CA . LEU A 1 154 ? 1.651 3.542 -9.372 1.00 98.38 154 LEU A CA 1
ATOM 1171 C C . LEU A 1 154 ? 1.743 4.033 -10.822 1.00 98.38 154 LEU A C 1
ATOM 1173 O O . LEU A 1 154 ? 2.614 4.842 -11.122 1.00 98.38 154 LEU A O 1
ATOM 1177 N N . SER A 1 155 ? 0.860 3.571 -11.709 1.00 98.56 155 SER A N 1
ATOM 1178 C CA . SER A 1 155 ? 0.859 3.940 -13.131 1.00 98.56 155 SER A CA 1
ATOM 1179 C C . SER A 1 155 ? 0.820 5.459 -13.340 1.00 98.56 155 SER A C 1
ATOM 1181 O O . SER A 1 155 ? 0.300 6.201 -12.506 1.00 98.56 155 SER A O 1
ATOM 1183 N N . CYS A 1 156 ? 1.351 5.929 -14.464 1.00 97.88 156 CYS A N 1
ATOM 1184 C CA . CYS A 1 156 ? 1.406 7.344 -14.831 1.00 97.88 156 CYS A CA 1
ATOM 1185 C C . CYS A 1 156 ? 2.115 8.227 -13.783 1.00 97.88 156 CYS A C 1
ATOM 1187 O O . CYS A 1 156 ? 1.742 9.382 -13.583 1.00 97.88 156 CYS A O 1
ATOM 1189 N N . ASN A 1 157 ? 3.125 7.692 -13.086 1.00 97.44 157 ASN A N 1
ATOM 1190 C CA . ASN A 1 157 ? 4.031 8.470 -12.238 1.00 97.44 157 ASN A CA 1
ATOM 1191 C C . ASN A 1 157 ? 5.435 8.466 -12.852 1.00 97.44 157 ASN A C 1
ATOM 1193 O O . ASN A 1 157 ? 6.281 7.646 -12.511 1.00 97.44 157 ASN A O 1
ATOM 1197 N N . GLU A 1 158 ? 5.685 9.398 -13.766 1.00 93.50 158 GLU A N 1
ATOM 1198 C CA . GLU A 1 158 ? 6.941 9.481 -14.530 1.00 93.50 158 GLU A CA 1
ATOM 1199 C C . GLU A 1 158 ? 8.151 9.939 -13.688 1.00 93.50 158 GLU A C 1
ATOM 1201 O O . GLU A 1 158 ? 9.291 9.853 -14.135 1.00 93.50 158 GLU A O 1
ATOM 1206 N N . LEU A 1 159 ? 7.915 10.414 -12.458 1.00 92.50 159 LEU A N 1
ATOM 1207 C CA . LEU A 1 159 ? 8.929 10.987 -11.562 1.00 92.50 159 LEU A CA 1
ATOM 1208 C C . LEU A 1 159 ? 9.501 9.980 -10.547 1.00 92.50 159 LEU A C 1
ATOM 1210 O O . LEU A 1 159 ? 10.162 10.392 -9.592 1.00 92.50 159 LEU A O 1
ATOM 1214 N N . LEU A 1 160 ? 9.252 8.676 -10.725 1.00 93.62 160 LEU A N 1
ATOM 1215 C CA . LEU A 1 160 ? 9.795 7.633 -9.843 1.00 93.62 160 LEU A CA 1
ATOM 1216 C C . LEU A 1 160 ? 11.322 7.546 -9.914 1.00 93.62 160 LEU A C 1
ATOM 1218 O O . LEU A 1 160 ? 11.960 7.319 -8.885 1.00 93.62 160 LEU A O 1
ATOM 1222 N N . GLY A 1 161 ? 11.874 7.707 -11.121 1.00 93.56 161 GLY A N 1
ATOM 1223 C CA . GLY A 1 161 ? 13.303 7.645 -11.417 1.00 93.56 161 GLY A CA 1
ATOM 1224 C C . GLY A 1 161 ? 14.037 6.427 -10.839 1.00 93.56 161 GLY A C 1
ATOM 1225 O O . GLY A 1 161 ? 13.435 5.427 -10.438 1.00 93.56 161 GLY A O 1
ATOM 1226 N N . ASP A 1 162 ? 15.369 6.473 -10.834 1.00 95.44 162 ASP A N 1
ATOM 1227 C CA . ASP A 1 162 ? 16.182 5.293 -10.510 1.00 95.44 162 ASP A CA 1
ATOM 1228 C C . ASP A 1 162 ? 16.054 4.898 -9.037 1.00 95.44 162 ASP A C 1
ATOM 1230 O O . ASP A 1 162 ? 15.953 3.710 -8.712 1.00 95.44 162 ASP A O 1
ATOM 1234 N N . SER A 1 163 ? 16.046 5.882 -8.131 1.00 95.94 163 SER A N 1
ATOM 1235 C CA . SER A 1 163 ? 15.983 5.586 -6.702 1.00 95.94 163 SER A CA 1
ATOM 1236 C C . SER A 1 163 ? 14.584 5.144 -6.268 1.00 95.94 163 SER A C 1
ATOM 1238 O O . SER A 1 163 ? 14.470 4.238 -5.442 1.00 95.94 163 SER A O 1
ATOM 1240 N N . GLY A 1 164 ? 13.510 5.680 -6.860 1.00 97.06 164 GLY A N 1
ATOM 1241 C CA . GLY A 1 164 ? 12.149 5.217 -6.583 1.00 97.06 164 GLY A CA 1
ATOM 1242 C C . GLY A 1 164 ? 11.929 3.777 -7.043 1.00 97.06 164 GLY A C 1
ATOM 1243 O O . GLY A 1 164 ? 11.431 2.963 -6.266 1.00 97.06 164 GLY A O 1
ATOM 1244 N N . VAL A 1 165 ? 12.390 3.420 -8.248 1.00 97.38 165 VAL A N 1
ATOM 1245 C CA . VAL A 1 165 ? 12.326 2.030 -8.736 1.00 97.38 165 VAL A CA 1
ATOM 1246 C C . VAL A 1 165 ? 13.140 1.089 -7.848 1.00 97.38 165 VAL A C 1
ATOM 1248 O O . VAL A 1 165 ? 12.652 0.020 -7.487 1.00 97.38 165 VAL A O 1
ATOM 1251 N N . LYS A 1 166 ? 14.338 1.497 -7.413 1.00 97.38 166 LYS A N 1
ATOM 1252 C CA . LYS A 1 166 ? 15.132 0.712 -6.458 1.00 97.38 166 LYS A CA 1
ATOM 1253 C C . LYS A 1 166 ? 14.389 0.483 -5.137 1.00 97.38 166 LYS A C 1
ATOM 1255 O O . LYS A 1 166 ? 14.359 -0.639 -4.645 1.00 97.38 166 LYS A O 1
ATOM 1260 N N . ASN A 1 167 ? 13.741 1.510 -4.591 1.00 96.88 167 ASN A N 1
ATOM 1261 C CA . ASN A 1 167 ? 12.954 1.383 -3.363 1.00 96.88 167 ASN A CA 1
ATOM 1262 C C . ASN A 1 167 ? 11.765 0.418 -3.517 1.00 96.88 167 ASN A C 1
ATOM 1264 O O . ASN A 1 167 ? 11.466 -0.336 -2.588 1.00 96.88 167 ASN A O 1
ATOM 1268 N N . LEU A 1 168 ? 11.107 0.414 -4.684 1.00 96.06 168 LEU A N 1
ATOM 1269 C CA . LEU A 1 168 ? 10.062 -0.561 -5.014 1.00 96.06 168 LEU A CA 1
ATOM 1270 C C . LEU A 1 168 ? 10.629 -1.981 -5.094 1.00 96.06 168 LEU A C 1
ATOM 1272 O O . LEU A 1 168 ? 10.064 -2.887 -4.487 1.00 96.06 168 LEU A O 1
ATOM 1276 N N . SER A 1 169 ? 11.764 -2.173 -5.767 1.00 94.56 169 SER A N 1
ATOM 1277 C CA . SER A 1 169 ? 12.477 -3.456 -5.796 1.00 94.56 169 SER A CA 1
ATOM 1278 C C . SER A 1 169 ? 12.826 -3.956 -4.393 1.00 94.56 169 SER A C 1
ATOM 1280 O O . SER A 1 169 ? 12.554 -5.108 -4.065 1.00 94.56 169 SER A O 1
ATOM 1282 N N . ASP A 1 170 ? 13.349 -3.086 -3.527 1.00 94.00 170 ASP A N 1
ATOM 1283 C CA . ASP A 1 170 ? 13.669 -3.433 -2.139 1.00 94.00 170 ASP A CA 1
ATOM 1284 C C . ASP A 1 170 ? 12.422 -3.804 -1.323 1.00 94.00 170 ASP A C 1
ATOM 1286 O O . ASP A 1 170 ? 12.490 -4.638 -0.421 1.00 94.00 170 ASP A O 1
ATOM 1290 N N . LEU A 1 171 ? 11.277 -3.179 -1.610 1.00 93.56 171 LEU A N 1
ATOM 1291 C CA . LEU A 1 171 ? 9.996 -3.545 -1.009 1.00 93.56 171 LEU A CA 1
ATOM 1292 C C . LEU A 1 171 ? 9.523 -4.926 -1.496 1.00 93.56 171 LEU A C 1
ATOM 1294 O O . LEU A 1 171 ? 9.082 -5.722 -0.673 1.00 93.56 171 LEU A O 1
ATOM 1298 N N . LEU A 1 172 ? 9.658 -5.241 -2.789 1.00 91.88 172 LEU A N 1
ATOM 1299 C CA . LEU A 1 172 ? 9.300 -6.553 -3.353 1.00 91.88 172 LEU A CA 1
ATOM 1300 C C . LEU A 1 172 ? 10.178 -7.697 -2.827 1.00 91.88 172 LEU A C 1
ATOM 1302 O O . LEU A 1 172 ? 9.724 -8.835 -2.756 1.00 91.88 172 LEU A O 1
ATOM 1306 N N . MET A 1 173 ? 11.423 -7.408 -2.438 1.00 90.69 173 MET A N 1
ATOM 1307 C CA . MET A 1 173 ? 12.309 -8.399 -1.819 1.00 90.69 173 MET A CA 1
ATOM 1308 C C . MET A 1 173 ? 11.932 -8.721 -0.364 1.00 90.69 173 MET A C 1
ATOM 1310 O O . MET A 1 173 ? 12.391 -9.735 0.165 1.00 90.69 173 MET A O 1
ATOM 1314 N N . ASN A 1 174 ? 11.095 -7.907 0.291 1.00 89.44 174 ASN A N 1
ATOM 1315 C CA . ASN A 1 174 ? 10.642 -8.162 1.657 1.00 89.44 174 ASN A CA 1
ATOM 1316 C C . ASN A 1 174 ? 9.693 -9.373 1.698 1.00 89.44 174 ASN A C 1
ATOM 1318 O O . ASN A 1 174 ? 8.576 -9.321 1.193 1.00 89.44 174 ASN A O 1
ATOM 1322 N N . THR A 1 175 ? 10.102 -10.446 2.376 1.00 88.69 175 THR A N 1
ATOM 1323 C CA . THR A 1 175 ? 9.353 -11.714 2.451 1.00 88.69 175 THR A CA 1
ATOM 1324 C C . THR A 1 175 ? 8.008 -11.614 3.174 1.00 88.69 175 THR A C 1
ATOM 1326 O O . THR A 1 175 ? 7.146 -12.473 2.994 1.00 88.69 175 THR A O 1
ATOM 1329 N N . GLN A 1 176 ? 7.802 -10.574 3.985 1.00 89.81 176 GLN A N 1
ATOM 1330 C CA . GLN A 1 176 ? 6.513 -10.307 4.627 1.00 89.81 176 GLN A CA 1
ATOM 1331 C C . GLN A 1 176 ? 5.557 -9.534 3.713 1.00 89.81 176 GLN A C 1
ATOM 1333 O O . GLN A 1 176 ? 4.350 -9.535 3.957 1.00 89.81 176 GLN A O 1
ATOM 1338 N N . PHE A 1 177 ? 6.077 -8.887 2.665 1.00 91.00 177 PHE A N 1
ATOM 1339 C CA . PHE A 1 177 ? 5.300 -8.070 1.744 1.00 91.00 177 PHE A CA 1
ATOM 1340 C C . PHE A 1 177 ? 4.766 -8.921 0.590 1.00 91.00 177 PHE A C 1
ATOM 1342 O O . PHE A 1 177 ? 5.443 -9.202 -0.397 1.00 91.00 177 PHE A O 1
ATOM 1349 N N . LYS A 1 178 ? 3.515 -9.361 0.721 1.00 92.44 178 LYS A N 1
ATOM 1350 C CA . LYS A 1 178 ? 2.906 -10.353 -0.180 1.00 92.44 178 LYS A CA 1
ATOM 1351 C C . LYS A 1 178 ? 2.167 -9.711 -1.353 1.00 92.44 178 LYS A C 1
ATOM 1353 O O . LYS A 1 178 ? 1.022 -10.066 -1.618 1.00 92.44 178 LYS A O 1
ATOM 1358 N N . LEU A 1 179 ? 2.791 -8.744 -2.025 1.00 94.94 179 LEU A N 1
ATOM 1359 C CA . LEU A 1 179 ? 2.176 -8.069 -3.169 1.00 94.94 179 LEU A CA 1
ATOM 1360 C C . LEU A 1 179 ? 1.988 -9.046 -4.336 1.00 94.94 179 LEU A C 1
ATOM 1362 O O . LEU A 1 179 ? 2.927 -9.725 -4.740 1.00 94.94 179 LEU A O 1
ATOM 1366 N N . GLU A 1 180 ? 0.778 -9.090 -4.885 1.00 96.31 180 GLU A N 1
ATOM 1367 C CA . GLU A 1 180 ? 0.394 -9.977 -5.985 1.00 96.31 180 GLU A CA 1
ATOM 1368 C C . GLU A 1 180 ? 0.342 -9.238 -7.322 1.00 96.31 180 GLU A C 1
ATOM 1370 O O . GLU A 1 180 ? 0.622 -9.835 -8.361 1.00 96.31 180 GLU A O 1
ATOM 1375 N N . LYS A 1 181 ? 0.023 -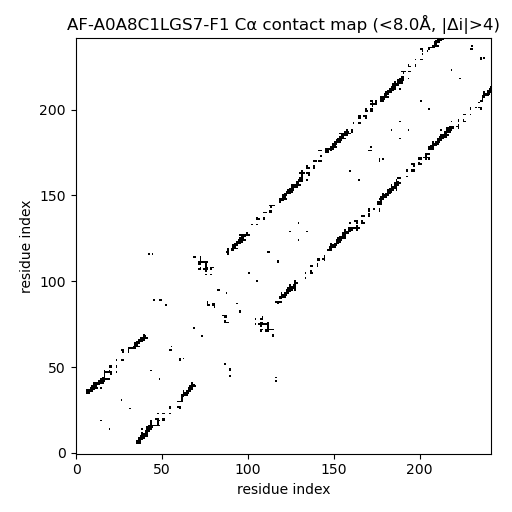7.939 -7.311 1.00 97.88 181 LYS A N 1
ATOM 1376 C CA . LYS A 1 181 ? -0.073 -7.126 -8.523 1.00 97.88 181 LYS A CA 1
ATOM 1377 C C . LYS A 1 181 ? 0.636 -5.791 -8.375 1.00 97.88 181 LYS A C 1
ATOM 1379 O O . LYS A 1 181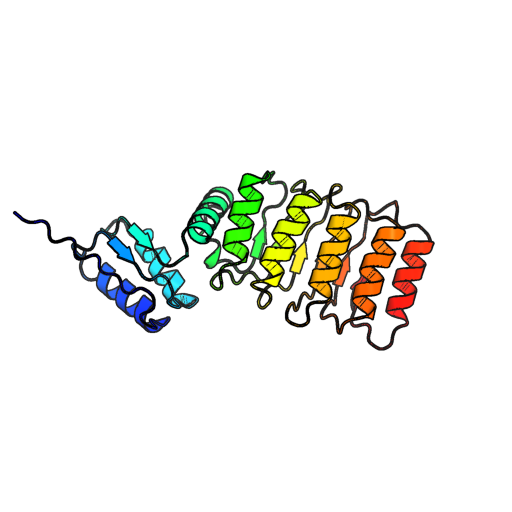 ? 0.404 -5.052 -7.414 1.00 97.88 181 LYS A O 1
ATOM 1384 N N . LEU A 1 182 ? 1.456 -5.469 -9.368 1.00 97.69 182 LEU A N 1
ATOM 1385 C CA . LEU A 1 182 ? 2.162 -4.202 -9.468 1.00 97.69 182 LEU A CA 1
ATOM 1386 C C . LE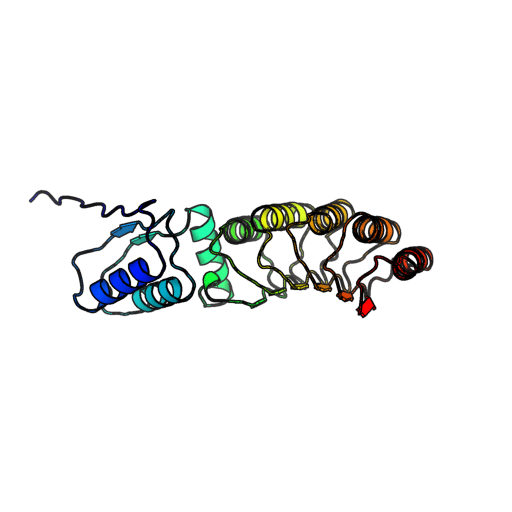U A 1 182 ? 1.909 -3.580 -10.839 1.00 97.69 182 LEU A C 1
ATOM 1388 O O . LEU A 1 182 ? 2.225 -4.165 -11.876 1.00 97.69 182 LEU A O 1
ATOM 1392 N N . HIS A 1 183 ? 1.371 -2.363 -10.833 1.00 98.62 183 HIS A N 1
ATOM 1393 C CA . HIS A 1 183 ? 1.132 -1.594 -12.047 1.00 98.62 183 HIS A CA 1
ATOM 1394 C C . HIS A 1 183 ? 2.040 -0.363 -12.084 1.00 98.62 183 HIS A C 1
ATOM 1396 O O . HIS A 1 183 ? 1.905 0.538 -11.255 1.00 98.62 183 HIS A O 1
ATOM 1402 N N . LEU A 1 184 ? 2.944 -0.335 -13.064 1.00 98.31 184 LEU A N 1
ATOM 1403 C CA . LEU A 1 184 ? 3.866 0.760 -13.386 1.00 98.31 184 LEU A CA 1
ATOM 1404 C C . LEU A 1 184 ? 3.676 1.205 -14.845 1.00 98.31 184 LEU A C 1
ATOM 1406 O O . LEU A 1 184 ? 4.632 1.556 -15.539 1.00 98.31 184 LEU A O 1
ATOM 1410 N N . CYS A 1 185 ? 2.440 1.131 -15.339 1.00 98.12 185 CYS A N 1
ATOM 1411 C CA . CYS A 1 185 ? 2.116 1.494 -16.710 1.00 98.12 185 CYS A CA 1
ATOM 1412 C C . CYS A 1 185 ? 2.407 2.985 -16.932 1.00 98.12 185 CYS A C 1
ATOM 1414 O O . CYS A 1 185 ? 1.903 3.814 -16.181 1.00 98.12 185 CYS A O 1
ATOM 1416 N N . GLY A 1 186 ? 3.188 3.339 -17.954 1.00 97.38 186 GLY A N 1
ATOM 1417 C CA . GLY A 1 186 ? 3.503 4.740 -18.262 1.00 97.38 186 GLY A CA 1
ATOM 1418 C C . GLY A 1 186 ? 4.268 5.474 -17.151 1.00 97.38 186 GLY A C 1
ATOM 1419 O O . GLY A 1 186 ? 4.005 6.644 -16.901 1.00 97.38 186 GLY A O 1
ATOM 1420 N N . CYS A 1 187 ? 5.186 4.798 -16.457 1.00 97.62 187 CYS A N 1
ATOM 1421 C CA . CYS A 1 187 ? 6.041 5.401 -15.425 1.00 97.62 187 CYS A CA 1
ATOM 1422 C C . CYS A 1 187 ? 7.431 5.806 -15.940 1.00 97.62 187 CYS A C 1
ATOM 1424 O O . CYS A 1 187 ? 8.331 6.049 -15.141 1.00 97.62 187 CYS A O 1
ATOM 1426 N N . SER A 1 188 ? 7.624 5.851 -17.261 1.00 96.12 188 SER A N 1
ATOM 1427 C CA . SER A 1 188 ? 8.917 6.117 -17.906 1.00 96.12 188 SER A CA 1
ATOM 1428 C C . SER A 1 188 ? 10.031 5.141 -17.494 1.00 96.12 188 SER A C 1
ATOM 1430 O O . SER A 1 188 ? 11.196 5.523 -17.413 1.00 96.12 188 SER A O 1
ATOM 1432 N N . ILE A 1 189 ? 9.679 3.867 -17.269 1.00 97.69 189 ILE A N 1
ATOM 1433 C CA . ILE A 1 189 ? 10.632 2.809 -16.905 1.00 97.69 189 ILE A CA 1
ATOM 1434 C C . ILE A 1 189 ? 11.653 2.593 -18.031 1.00 97.69 189 ILE A C 1
ATOM 1436 O O . ILE A 1 189 ? 11.281 2.308 -19.171 1.00 97.69 189 ILE A O 1
ATOM 1440 N N . THR A 1 190 ? 12.936 2.713 -17.691 1.00 97.56 190 THR A N 1
ATOM 1441 C CA . THR A 1 190 ? 14.082 2.505 -18.593 1.00 97.56 190 THR A CA 1
ATOM 1442 C C . THR A 1 190 ? 14.598 1.062 -18.570 1.00 97.56 190 THR A C 1
ATOM 1444 O O . THR A 1 190 ? 14.291 0.302 -17.652 1.00 97.56 190 THR A O 1
ATOM 1447 N N . GLU A 1 191 ? 15.461 0.692 -19.521 1.00 97.50 191 GLU A N 1
ATOM 1448 C CA . GLU A 1 191 ? 16.213 -0.579 -19.517 1.00 97.50 191 GLU A CA 1
ATOM 1449 C C . GLU A 1 191 ? 16.915 -0.861 -18.177 1.00 97.50 191 GLU A C 1
ATOM 1451 O O . GLU A 1 191 ? 16.782 -1.943 -17.602 1.00 97.50 191 GLU A O 1
ATOM 1456 N N . LYS A 1 192 ? 17.618 0.142 -17.636 1.00 97.31 192 LYS A N 1
ATOM 1457 C CA . LYS A 1 192 ? 18.330 0.047 -16.353 1.00 97.31 192 LYS A CA 1
ATOM 1458 C C . LYS A 1 192 ? 17.371 -0.207 -15.190 1.00 97.31 192 LYS A C 1
ATOM 1460 O O . LYS A 1 192 ? 17.645 -1.027 -14.318 1.00 97.31 192 LYS A O 1
ATOM 1465 N N . GLN A 1 193 ? 16.249 0.503 -15.163 1.00 97.81 193 GLN A N 1
ATOM 1466 C CA . GLN A 1 193 ? 15.228 0.350 -14.127 1.00 97.81 193 GLN A CA 1
ATOM 1467 C C . GLN A 1 193 ? 14.508 -0.996 -14.237 1.00 97.81 193 GLN A C 1
ATOM 1469 O O . GLN A 1 193 ? 14.220 -1.621 -13.218 1.00 97.81 193 GLN A O 1
ATOM 1474 N N . CYS A 1 194 ? 14.283 -1.480 -15.459 1.00 97.31 194 CYS A N 1
ATOM 1475 C CA . CYS A 1 194 ? 13.772 -2.819 -15.703 1.00 97.31 194 CYS A CA 1
ATOM 1476 C C . CYS A 1 194 ? 14.715 -3.872 -15.112 1.00 97.31 194 CYS A C 1
ATOM 1478 O O . CYS A 1 194 ? 14.257 -4.695 -14.330 1.00 97.31 194 CYS A O 1
ATOM 1480 N N . LEU A 1 195 ? 16.028 -3.781 -15.357 1.00 96.81 195 LEU A N 1
ATOM 1481 C CA . LEU A 1 195 ? 17.019 -4.674 -14.741 1.00 96.81 195 LEU A CA 1
ATOM 1482 C C . LEU A 1 195 ? 16.952 -4.672 -13.201 1.00 96.81 195 LEU A C 1
ATOM 1484 O O . LEU A 1 195 ? 17.054 -5.726 -12.570 1.00 96.81 195 LEU A O 1
ATOM 1488 N N . ILE A 1 196 ? 16.765 -3.502 -12.581 1.00 95.81 196 ILE A N 1
ATOM 1489 C CA . ILE A 1 196 ? 16.608 -3.374 -11.121 1.00 95.81 196 ILE A CA 1
ATOM 1490 C C . ILE A 1 196 ? 15.337 -4.090 -10.633 1.00 95.81 196 ILE A C 1
ATOM 1492 O O . ILE A 1 196 ? 15.375 -4.788 -9.616 1.00 95.81 196 ILE A O 1
ATOM 1496 N N . LEU A 1 197 ? 14.215 -3.942 -11.344 1.00 94.44 197 LEU A N 1
ATOM 1497 C CA . LEU A 1 197 ? 12.962 -4.640 -11.030 1.00 94.44 197 LEU A CA 1
ATOM 1498 C C . LEU A 1 197 ? 13.108 -6.151 -11.198 1.00 94.44 197 LEU A C 1
ATOM 1500 O O . LEU A 1 197 ? 12.721 -6.916 -10.315 1.00 94.44 197 LEU A O 1
ATOM 1504 N N . THR A 1 198 ? 13.695 -6.592 -12.308 1.00 93.44 198 THR A N 1
ATOM 1505 C CA . THR A 1 198 ? 13.776 -8.014 -12.630 1.00 93.44 198 THR A CA 1
ATOM 1506 C C . THR A 1 198 ? 14.733 -8.774 -11.723 1.00 93.44 198 THR A C 1
ATOM 1508 O O . THR A 1 198 ? 14.436 -9.897 -11.316 1.00 93.44 198 THR A O 1
ATOM 1511 N N . SER A 1 199 ? 15.826 -8.132 -11.308 1.00 91.94 199 SER A N 1
ATOM 1512 C CA . SER A 1 199 ? 16.766 -8.690 -10.332 1.00 91.94 199 SER A CA 1
ATOM 1513 C C . SER A 1 199 ? 16.096 -8.972 -8.984 1.00 91.94 199 SER A C 1
ATOM 1515 O O . SER A 1 199 ? 16.350 -10.016 -8.387 1.00 91.94 199 SER A O 1
ATOM 1517 N N . ALA A 1 200 ? 15.202 -8.089 -8.525 1.00 90.44 200 ALA A N 1
ATOM 1518 C CA . ALA A 1 200 ? 14.441 -8.288 -7.290 1.00 90.44 200 ALA A CA 1
ATOM 1519 C C . ALA A 1 200 ? 13.419 -9.430 -7.396 1.00 90.44 200 ALA A C 1
ATOM 1521 O O . ALA A 1 200 ? 13.225 -10.183 -6.443 1.00 90.44 200 ALA A O 1
ATOM 1522 N N . LEU A 1 201 ? 12.790 -9.592 -8.565 1.00 89.06 201 LEU A N 1
ATOM 1523 C CA . LEU A 1 201 ? 11.865 -10.701 -8.817 1.00 89.06 201 LEU A CA 1
ATOM 1524 C C . LEU A 1 201 ? 12.570 -12.059 -8.879 1.00 89.06 201 LEU A C 1
ATOM 1526 O O . LEU A 1 201 ? 11.948 -13.071 -8.568 1.00 89.06 201 LEU A O 1
ATOM 1530 N N . LYS A 1 202 ? 13.852 -12.079 -9.254 1.00 87.38 202 LYS A N 1
ATOM 1531 C CA . LYS A 1 202 ? 14.676 -13.292 -9.299 1.00 87.38 202 LYS A CA 1
ATOM 1532 C C . LYS A 1 202 ? 15.250 -13.686 -7.934 1.00 87.38 202 LYS A C 1
ATOM 1534 O O . LYS A 1 202 ? 15.426 -14.868 -7.663 1.00 87.38 202 LYS A O 1
ATOM 1539 N N . SER A 1 203 ? 15.580 -12.714 -7.082 1.00 77.94 203 SER A N 1
ATOM 1540 C CA . SER A 1 203 ? 16.311 -12.945 -5.826 1.00 77.94 203 SER A CA 1
ATOM 1541 C C . SER A 1 203 ? 15.444 -13.369 -4.636 1.00 77.94 203 SER A C 1
ATOM 1543 O O . SER A 1 203 ? 15.973 -13.890 -3.656 1.00 77.94 203 SER A O 1
ATOM 1545 N N . SER A 1 204 ? 14.130 -13.150 -4.690 1.00 66.75 204 SER A N 1
ATOM 1546 C CA . SER A 1 204 ? 13.203 -13.411 -3.583 1.00 66.75 204 SER A CA 1
ATOM 1547 C C . SER A 1 204 ? 12.021 -14.244 -4.077 1.00 66.75 204 SER A C 1
ATOM 1549 O O . SER A 1 204 ? 11.645 -14.096 -5.241 1.00 66.75 204 SER A O 1
ATOM 1551 N N . PRO A 1 205 ? 11.398 -15.111 -3.247 1.00 64.25 205 PRO A N 1
ATOM 1552 C CA . PRO A 1 205 ? 10.143 -15.764 -3.600 1.00 64.25 205 PRO A CA 1
ATOM 1553 C C . PRO A 1 205 ? 9.036 -14.712 -3.699 1.00 64.25 205 PRO A C 1
ATOM 1555 O O . PRO A 1 205 ? 8.219 -14.546 -2.795 1.00 64.25 205 PRO A O 1
ATOM 1558 N N . SER A 1 206 ? 9.009 -14.005 -4.822 1.00 69.69 206 SER A N 1
ATOM 1559 C CA . SER A 1 206 ? 8.018 -12.992 -5.109 1.00 69.69 206 SER A CA 1
ATOM 1560 C C . SER A 1 206 ? 6.630 -13.629 -5.066 1.00 69.69 206 SER A C 1
ATOM 1562 O O . SER A 1 206 ? 6.407 -14.735 -5.571 1.00 69.69 206 SER A O 1
ATOM 1564 N N . HIS A 1 207 ? 5.695 -12.949 -4.408 1.00 86.62 207 HIS A N 1
ATOM 1565 C CA . HIS A 1 207 ? 4.270 -13.272 -4.476 1.00 86.62 207 HIS A CA 1
ATOM 1566 C C . HIS A 1 207 ? 3.610 -12.654 -5.714 1.00 86.62 207 HIS A C 1
ATOM 1568 O O . HIS A 1 207 ? 2.423 -12.884 -5.944 1.00 86.62 207 HIS A O 1
ATOM 1574 N N . LEU A 1 208 ? 4.380 -11.902 -6.508 1.00 92.88 208 LEU A N 1
ATOM 1575 C CA . LEU A 1 208 ? 3.886 -11.166 -7.654 1.00 92.88 208 LEU A CA 1
ATOM 1576 C C . LEU A 1 208 ? 3.436 -12.131 -8.751 1.00 92.88 208 LEU A C 1
ATOM 1578 O O . LEU A 1 208 ? 4.217 -12.936 -9.259 1.00 92.88 208 LEU A O 1
ATOM 1582 N N . ARG A 1 209 ? 2.163 -12.011 -9.114 1.00 94.94 209 ARG A N 1
ATOM 1583 C CA . ARG A 1 209 ? 1.489 -12.749 -10.184 1.00 94.94 209 ARG A CA 1
ATOM 1584 C C . ARG A 1 209 ? 1.216 -11.866 -11.393 1.00 94.94 209 ARG A C 1
ATOM 1586 O O . ARG A 1 209 ? 1.199 -12.368 -12.511 1.00 94.94 209 ARG A O 1
ATOM 1593 N N . GLU A 1 210 ? 1.021 -10.562 -11.191 1.00 97.50 210 GLU A N 1
ATOM 1594 C CA . GLU A 1 210 ? 0.803 -9.606 -12.276 1.00 97.50 210 GLU A CA 1
ATOM 1595 C C . GLU A 1 210 ? 1.791 -8.442 -12.213 1.00 97.50 210 GLU A C 1
ATOM 1597 O O . GLU A 1 210 ? 1.871 -7.720 -11.217 1.00 97.50 210 GLU A O 1
ATOM 1602 N N . LEU A 1 211 ? 2.502 -8.231 -13.319 1.00 97.12 211 LEU A N 1
ATOM 1603 C CA . LEU A 1 211 ? 3.332 -7.058 -13.544 1.00 97.12 211 LEU A CA 1
ATOM 1604 C C . LEU A 1 211 ? 2.848 -6.342 -14.805 1.00 97.12 211 LEU A C 1
ATOM 1606 O O . LEU A 1 211 ? 2.798 -6.933 -15.882 1.00 97.12 211 LEU A O 1
ATOM 1610 N N . ASN A 1 212 ? 2.492 -5.067 -14.675 1.00 98.31 212 ASN A N 1
ATOM 1611 C CA . ASN A 1 212 ? 2.132 -4.226 -15.811 1.00 98.31 212 ASN A CA 1
ATOM 1612 C C . ASN A 1 212 ? 3.170 -3.111 -15.985 1.00 98.31 212 ASN A C 1
ATOM 1614 O O . ASN A 1 212 ? 3.224 -2.178 -15.182 1.00 98.31 212 ASN A O 1
ATOM 1618 N N . LEU A 1 213 ? 3.962 -3.222 -17.047 1.00 97.69 213 LEU A N 1
ATOM 1619 C CA . LEU A 1 213 ? 4.932 -2.253 -17.545 1.00 97.69 213 LEU A CA 1
ATOM 1620 C C . LEU A 1 213 ? 4.509 -1.664 -18.904 1.00 97.69 213 LEU A C 1
ATOM 1622 O O . LEU A 1 213 ? 5.341 -1.051 -19.580 1.00 97.69 213 LEU A O 1
ATOM 1626 N N . SER A 1 214 ? 3.243 -1.797 -19.308 1.00 97.12 214 SER A N 1
ATOM 1627 C CA . SER A 1 214 ? 2.738 -1.216 -20.554 1.00 97.12 214 SER A CA 1
ATOM 1628 C C . SER A 1 214 ? 3.034 0.288 -20.638 1.00 97.12 214 SER A C 1
ATOM 1630 O O . SER A 1 214 ? 3.185 0.977 -19.631 1.00 97.12 214 SER A O 1
ATOM 1632 N N . TRP A 1 215 ? 3.098 0.832 -21.853 1.00 96.31 215 TRP A N 1
ATOM 1633 C CA . TRP A 1 215 ? 3.332 2.265 -22.094 1.00 96.31 215 TRP A CA 1
ATOM 1634 C C . TRP A 1 215 ? 4.665 2.826 -21.556 1.00 96.31 215 TRP A C 1
ATOM 1636 O O . TRP A 1 215 ? 4.845 4.042 -21.521 1.00 96.31 215 TRP A O 1
ATOM 1646 N N . ASN A 1 216 ? 5.643 1.980 -21.215 1.00 97.06 216 ASN A N 1
ATOM 1647 C CA . ASN A 1 216 ? 7.013 2.405 -20.915 1.00 97.06 216 ASN A CA 1
ATOM 1648 C C . ASN A 1 216 ? 7.891 2.341 -22.172 1.00 97.06 216 ASN A C 1
ATOM 1650 O O . ASN A 1 216 ? 8.508 1.324 -22.478 1.00 97.06 216 ASN A O 1
ATOM 1654 N N . LYS A 1 217 ? 7.944 3.449 -22.920 1.00 92.69 217 LYS A N 1
ATOM 1655 C CA . LYS A 1 217 ? 8.632 3.527 -24.226 1.00 92.69 217 LYS A CA 1
ATOM 1656 C C . LYS A 1 217 ? 10.153 3.317 -24.160 1.00 92.69 217 LYS A C 1
ATOM 1658 O O . LYS A 1 217 ? 10.761 3.062 -25.191 1.00 92.69 217 LYS A O 1
ATOM 1663 N N . LEU A 1 218 ? 10.755 3.444 -22.976 1.00 93.50 218 LEU A N 1
ATOM 1664 C CA . LEU A 1 218 ? 12.204 3.362 -22.750 1.00 93.50 218 LEU A CA 1
ATOM 1665 C C . LEU A 1 218 ? 12.681 1.953 -22.350 1.00 93.50 218 LEU A C 1
ATOM 1667 O O . LEU A 1 218 ? 13.839 1.796 -21.968 1.00 93.50 218 LEU A O 1
ATOM 1671 N N . LEU A 1 219 ? 11.804 0.944 -22.408 1.00 93.75 219 LEU A N 1
ATOM 1672 C CA . LEU A 1 219 ? 12.152 -0.443 -22.087 1.00 93.75 219 LEU A CA 1
ATOM 1673 C C . LEU A 1 219 ? 13.106 -1.077 -23.102 1.00 93.75 219 LEU A C 1
ATOM 1675 O O . LEU A 1 219 ? 13.955 -1.851 -22.683 1.00 93.75 219 LEU A O 1
ATOM 1679 N N . GLY A 1 220 ? 12.949 -0.780 -24.396 1.00 93.81 220 GLY A N 1
ATOM 1680 C CA . GLY A 1 220 ? 13.786 -1.337 -25.465 1.00 93.81 220 GLY A CA 1
ATOM 1681 C C . GLY A 1 220 ? 13.855 -2.872 -25.503 1.00 93.81 220 GLY A C 1
ATOM 1682 O O . GLY A 1 220 ? 13.172 -3.581 -24.759 1.00 93.81 220 GLY A O 1
ATOM 1683 N N . ASP A 1 221 ? 14.719 -3.398 -26.371 1.00 96.88 221 ASP A N 1
ATOM 1684 C CA . ASP A 1 221 ? 14.937 -4.844 -26.492 1.00 96.88 221 ASP A CA 1
ATOM 1685 C C . ASP A 1 221 ? 15.644 -5.410 -25.250 1.00 96.88 221 ASP A C 1
ATOM 1687 O O . ASP A 1 221 ? 15.345 -6.523 -24.814 1.00 96.88 221 ASP A O 1
ATOM 1691 N N . SER A 1 222 ? 16.543 -4.638 -24.624 1.00 96.38 222 SER A N 1
ATOM 1692 C CA . SER A 1 222 ? 17.239 -5.063 -23.402 1.00 96.38 222 SER A CA 1
ATOM 1693 C C . SER A 1 222 ? 16.262 -5.291 -22.248 1.00 96.38 222 SER A C 1
ATOM 1695 O O . SER A 1 222 ? 16.355 -6.307 -21.563 1.00 96.38 222 SER A O 1
ATOM 1697 N N . GLY A 1 223 ? 15.289 -4.392 -22.054 1.00 96.12 223 GLY A N 1
ATOM 1698 C CA . GLY A 1 223 ? 14.250 -4.546 -21.036 1.00 96.12 223 GLY A CA 1
ATOM 1699 C C . GLY A 1 223 ? 13.400 -5.793 -21.265 1.00 96.12 223 GLY A C 1
ATOM 1700 O O . GLY A 1 223 ? 13.156 -6.553 -20.328 1.00 96.12 223 GLY A O 1
ATOM 1701 N N . VAL A 1 224 ? 13.013 -6.063 -22.517 1.00 95.69 224 VAL A N 1
ATOM 1702 C CA . VAL A 1 224 ? 12.289 -7.295 -22.874 1.00 95.69 224 VAL A CA 1
ATOM 1703 C C . VAL A 1 224 ? 13.139 -8.534 -22.598 1.00 95.69 224 VAL A C 1
ATOM 1705 O O . VAL A 1 224 ? 12.631 -9.498 -22.029 1.00 95.69 224 VAL A O 1
ATOM 1708 N N . ASN A 1 225 ? 14.435 -8.512 -22.917 1.00 97.25 225 ASN A N 1
ATOM 1709 C CA . ASN A 1 225 ? 15.340 -9.620 -22.609 1.00 97.25 225 ASN A CA 1
ATOM 1710 C C . ASN A 1 225 ? 15.428 -9.889 -21.097 1.00 97.25 225 ASN A C 1
ATOM 1712 O O . ASN A 1 225 ? 15.324 -11.044 -20.687 1.00 97.25 225 ASN A O 1
ATOM 1716 N N . TYR A 1 226 ? 15.508 -8.849 -20.258 1.00 96.12 226 TYR A N 1
ATOM 1717 C CA . TYR A 1 226 ? 15.482 -9.015 -18.799 1.00 96.12 226 TYR A CA 1
ATOM 1718 C C . TYR A 1 226 ? 14.171 -9.631 -18.293 1.00 96.12 226 TYR A C 1
ATOM 1720 O O . TYR A 1 226 ? 14.187 -10.446 -17.370 1.00 96.12 226 TYR A O 1
ATOM 1728 N N . LEU A 1 227 ? 13.032 -9.270 -18.891 1.00 95.12 227 LEU A N 1
ATOM 1729 C CA . LEU A 1 227 ? 11.737 -9.874 -18.568 1.00 95.12 227 LEU A CA 1
ATOM 1730 C C . LEU A 1 227 ? 11.682 -11.344 -19.006 1.00 95.12 227 LEU A C 1
ATOM 1732 O O . LEU A 1 227 ? 11.258 -12.199 -18.231 1.00 95.12 227 LEU A O 1
ATOM 1736 N N . CYS A 1 228 ? 12.170 -11.657 -20.208 1.00 95.00 228 CYS A N 1
ATOM 1737 C CA . CYS A 1 228 ? 12.291 -13.027 -20.704 1.00 95.00 228 CYS A CA 1
ATOM 1738 C C . CYS A 1 228 ? 13.162 -13.899 -19.791 1.00 95.00 228 CYS A C 1
ATOM 1740 O O . CYS A 1 228 ? 12.839 -15.066 -19.577 1.00 95.00 228 CYS A O 1
ATOM 1742 N N . ASP A 1 229 ? 14.242 -13.350 -19.237 1.00 94.06 229 ASP A N 1
ATOM 1743 C CA . ASP A 1 229 ? 15.118 -14.080 -18.320 1.00 94.06 229 ASP A CA 1
ATOM 1744 C C . ASP A 1 229 ? 14.432 -14.427 -16.995 1.00 94.06 229 ASP A C 1
ATOM 1746 O O . ASP A 1 229 ? 14.694 -15.499 -16.451 1.00 94.06 229 ASP A O 1
ATOM 1750 N N . ILE A 1 230 ? 13.513 -13.586 -16.501 1.00 92.44 230 ILE A N 1
ATOM 1751 C CA . ILE A 1 230 ? 12.645 -13.965 -15.376 1.00 92.44 230 ILE A CA 1
ATOM 1752 C C . ILE A 1 230 ? 11.684 -15.077 -15.787 1.00 92.44 230 ILE A C 1
ATOM 1754 O O . ILE A 1 230 ? 11.513 -16.029 -15.041 1.00 92.44 230 ILE A O 1
ATOM 1758 N N . LEU A 1 231 ? 11.036 -14.970 -16.951 1.00 91.69 231 LEU A N 1
ATOM 1759 C CA . LEU A 1 231 ? 10.025 -15.947 -17.380 1.00 91.69 231 LEU A CA 1
ATOM 1760 C C . LEU A 1 231 ? 10.608 -17.349 -17.614 1.00 91.69 231 LEU A C 1
ATOM 1762 O O . LEU A 1 231 ? 9.888 -18.338 -17.515 1.00 91.69 231 LEU A O 1
ATOM 1766 N N . LYS A 1 232 ? 11.906 -17.441 -17.922 1.00 93.00 232 LYS A N 1
ATOM 1767 C CA . LYS A 1 232 ? 12.644 -18.711 -18.015 1.00 93.00 232 LYS A CA 1
ATOM 1768 C C . LYS A 1 232 ? 13.028 -19.284 -16.648 1.00 93.00 232 LYS A C 1
ATOM 1770 O O . LYS A 1 232 ? 13.406 -20.452 -16.576 1.00 93.00 232 LYS A O 1
ATOM 1775 N N . ASP A 1 233 ? 12.989 -18.479 -15.590 1.00 89.56 233 ASP A N 1
ATOM 1776 C CA . ASP A 1 233 ? 13.304 -18.922 -14.238 1.00 89.56 233 ASP A CA 1
ATOM 1777 C C . ASP A 1 233 ? 12.188 -19.835 -13.712 1.00 89.56 233 ASP A C 1
ATOM 1779 O O . ASP A 1 233 ? 11.016 -19.458 -13.675 1.00 89.56 233 ASP A O 1
ATOM 1783 N N . SER A 1 234 ? 12.545 -21.043 -13.273 1.00 88.81 234 SER A N 1
ATOM 1784 C CA . SER A 1 234 ? 11.583 -22.030 -12.768 1.00 88.81 234 SER A CA 1
ATOM 1785 C C . SER A 1 234 ? 10.857 -21.592 -11.494 1.00 88.81 234 SER A C 1
ATOM 1787 O O . SER A 1 234 ? 9.844 -22.188 -11.133 1.00 88.81 234 SER A O 1
ATOM 1789 N N . HIS A 1 235 ? 11.375 -20.586 -10.786 1.00 84.94 235 HIS A N 1
ATOM 1790 C CA . HIS A 1 235 ? 10.757 -20.020 -9.591 1.00 84.94 235 HIS A CA 1
ATOM 1791 C C . HIS A 1 235 ? 9.874 -18.803 -9.887 1.00 84.94 235 HIS A C 1
ATOM 1793 O O . HIS A 1 235 ? 9.247 -18.273 -8.962 1.00 84.94 235 HIS A O 1
ATOM 1799 N N . CYS A 1 236 ? 9.788 -18.366 -11.147 1.00 87.50 236 CYS A N 1
ATOM 1800 C CA . CYS A 1 236 ? 8.884 -17.299 -11.547 1.00 87.50 236 CYS A CA 1
ATOM 1801 C C . CYS A 1 236 ? 7.422 -17.688 -11.281 1.00 87.50 236 CYS A C 1
ATOM 1803 O O . CYS A 1 236 ? 6.966 -18.762 -11.667 1.00 87.50 236 CYS A O 1
ATOM 1805 N N . LYS A 1 237 ? 6.671 -16.786 -10.637 1.00 89.62 237 LYS A N 1
ATOM 1806 C CA . LYS A 1 237 ? 5.232 -16.949 -10.359 1.00 89.62 237 LYS A CA 1
ATOM 1807 C C . LYS A 1 237 ? 4.348 -15.983 -11.145 1.00 89.62 237 LYS A C 1
ATOM 1809 O O . LYS A 1 237 ? 3.155 -15.893 -10.864 1.00 89.62 237 LYS A O 1
ATOM 1814 N N . LEU A 1 238 ? 4.922 -15.235 -12.091 1.00 92.69 238 LEU A N 1
ATOM 1815 C CA . LEU A 1 238 ? 4.149 -14.316 -12.917 1.00 92.69 238 LEU A CA 1
ATOM 1816 C C . LEU A 1 238 ? 3.180 -15.111 -13.793 1.00 92.69 238 LEU A C 1
ATOM 1818 O O . LEU A 1 238 ? 3.578 -15.940 -14.603 1.00 92.69 238 LEU A O 1
ATOM 1822 N N . GLU A 1 239 ? 1.899 -14.815 -13.637 1.00 94.94 239 GLU A N 1
ATOM 1823 C CA . GLU A 1 239 ? 0.805 -15.346 -14.446 1.00 94.94 239 GLU A CA 1
ATOM 1824 C C . GLU A 1 239 ? 0.441 -14.364 -15.567 1.00 94.94 239 GLU A C 1
ATOM 1826 O O . GLU A 1 239 ? -0.087 -14.753 -16.608 1.00 94.94 239 GLU A O 1
ATOM 1831 N N . ARG A 1 240 ? 0.698 -13.065 -15.350 1.00 96.50 240 ARG A N 1
ATOM 1832 C CA . ARG A 1 240 ? 0.350 -11.980 -16.270 1.00 96.50 240 ARG A CA 1
ATOM 1833 C C . ARG A 1 240 ? 1.474 -10.950 -16.348 1.00 96.50 240 ARG A C 1
ATOM 1835 O O . ARG A 1 240 ? 1.850 -10.349 -15.345 1.00 96.50 240 ARG A O 1
ATOM 1842 N N . LEU A 1 241 ? 1.952 -10.704 -17.563 1.00 96.19 241 LEU A N 1
ATOM 1843 C CA . LEU A 1 241 ? 2.886 -9.631 -17.895 1.00 96.19 241 LEU A CA 1
ATOM 1844 C C . LEU A 1 241 ? 2.252 -8.769 -18.994 1.00 96.19 241 LEU A C 1
ATOM 1846 O O . LEU A 1 241 ? 1.747 -9.310 -19.979 1.00 96.19 241 LEU A O 1
ATOM 1850 N N . ARG A 1 242 ? 2.219 -7.450 -18.798 1.00 93.50 242 ARG A N 1
ATOM 1851 C CA . ARG A 1 242 ? 1.678 -6.466 -19.751 1.00 93.50 242 ARG A CA 1
ATOM 1852 C C . ARG A 1 242 ? 2.650 -5.321 -19.962 1.00 93.50 242 ARG A C 1
ATOM 1854 O O . ARG A 1 242 ? 3.365 -5.003 -18.992 1.00 93.50 242 ARG A O 1
#

InterPro domains:
  IPR001611 Leucine-rich repeat [PF13516] (32-52)
  IPR001611 Leucine-rich repeat [PF13516] (147-169)
  IPR001611 Leucine-rich repeat [PF13516] (206-228)
  IPR006553 Leucine-rich repeat, cysteine-containing subtype [SM00367] (88-112)
  IPR006553 Leucine-rich repeat, cysteine-containing subtype [SM00367] (146-171)
  IPR006553 Leucine-rich repeat, cysteine-containing subtype [SM00367] (205-230)
  IPR032675 Leucine-rich repeat domain superfamily [G3DSA:3.80.10.10] (7-74)
  IPR032675 Leucine-rich repeat domain superfamily [G3DSA:3.80.10.10] (75-242)
  IPR051261 NOD-like receptor [PTHR24106] (125-242)

Foldseek 3Di:
DDPPPPQQACELVQQELVNLVVVLVVCVVDLDPAQEYEHANYYNPQVSVVSVVVLVVDPSHNHNYYHHDDPLLVQLQVLLCVQVVDRQLNDQEDAPALAQCPPVNLSSVLSNLLDQSRQHQYYACANNLQACVSLLSNLVSCLNHQAHYAYYAHANNLRNPQNSLLSVLVSQQRPNRLHAEYHHAQNLQALNSLLSNLVSQQPHLGNHQYYEHHNNPRCPPSSVVSVVVLVPDPSRNHNYYD